Protein AF-A0A4W3HLG3-F1 (afdb_monomer_lite)

Radius of gyration: 72.99 Å; chains: 1; bounding box: 130×42×233 Å

Sequence (218 aa):
IIVLLLLTGVSDSINKYYQNSKASQEKVDGSKSVNDSKSTQETTASLFDKVLLNGSNKINELKKKVDLLDLSLVNNKICGVQSNLPCHKDLCGGALCRDDYGNRRCGGPYCNGALTVSKDAKIKAEETDDQMNNLLKQLQDTINQIDSVRKVTQESKDKATRLSDKITEMKNRLKKDKEQMKTVIQKVKDFLTVLKKWRTKGRRSRKFFQKSKMSTKK

Secondary structure (DSSP, 8-state):
-HHHHHHHHHHHHHHHHHHHHHHHHHHHHTSHHHHHHHHHHHHHHHHHHHHHHHHHHHHHHHHHHHHTS-THHHHHHHHS------TTT-SSEEEEEE-TTS-EEE--TT--SHHHHHHHHHHHHHHHHHHHHHHHHHHHHHHHHHHHHHHHHHHHHHHHHHHHHHHHHHHHHHHHHHHHHHHHHHHHHHHHHHHHHHHHHHHHHHHHHHHHHHHTT-

Structure (mmCIF, N/CA/C/O backbone):
data_AF-A0A4W3HLG3-F1
#
_entry.id   AF-A0A4W3HLG3-F1
#
loop_
_atom_site.group_PDB
_atom_site.id
_atom_site.type_symbol
_atom_site.label_atom_id
_atom_site.label_alt_id
_atom_site.label_comp_id
_atom_site.label_asym_id
_atom_site.label_entity_id
_atom_site.label_seq_id
_atom_site.pdbx_PDB_ins_code
_atom_site.Cartn_x
_atom_site.Cartn_y
_atom_site.Cartn_z
_atom_site.occupancy
_atom_site.B_iso_or_equiv
_atom_site.auth_seq_id
_atom_site.auth_comp_id
_atom_site.auth_asym_id
_atom_site.auth_atom_id
_atom_site.pdbx_PDB_model_num
ATOM 1 N N . ILE A 1 1 ? 51.195 17.604 -120.263 1.00 61.22 1 ILE A N 1
ATOM 2 C CA . ILE A 1 1 ? 52.493 17.618 -119.538 1.00 61.22 1 ILE A CA 1
ATOM 3 C C . ILE A 1 1 ? 52.415 18.513 -118.297 1.00 61.22 1 ILE A C 1
ATOM 5 O O . ILE A 1 1 ? 52.576 17.992 -117.206 1.00 61.22 1 ILE A O 1
ATOM 9 N N . ILE A 1 2 ? 52.053 19.797 -118.424 1.00 63.47 2 ILE A N 1
ATOM 10 C CA . ILE A 1 2 ? 51.960 20.744 -117.288 1.00 63.47 2 ILE A CA 1
ATOM 11 C C . ILE A 1 2 ? 50.985 20.280 -116.180 1.00 63.47 2 ILE A C 1
ATOM 13 O O . ILE A 1 2 ? 51.357 20.264 -115.016 1.00 63.47 2 ILE A O 1
ATOM 17 N N . VAL A 1 3 ? 49.774 19.819 -116.522 1.00 66.44 3 VAL A N 1
ATOM 18 C CA . VAL A 1 3 ? 48.769 19.344 -115.537 1.00 66.44 3 VAL A CA 1
ATOM 19 C C . VAL A 1 3 ? 49.222 18.093 -114.765 1.00 66.44 3 VAL A C 1
ATOM 21 O O . VAL A 1 3 ? 48.973 17.980 -113.571 1.00 66.44 3 VAL A O 1
ATOM 24 N N . LEU A 1 4 ? 49.934 17.174 -115.425 1.00 64.81 4 LEU A N 1
ATOM 25 C CA . LEU A 1 4 ? 50.497 15.972 -114.793 1.00 64.81 4 LEU A CA 1
ATOM 26 C C . LEU A 1 4 ? 51.615 16.329 -113.806 1.00 64.81 4 LEU A C 1
ATOM 28 O O . LEU A 1 4 ? 51.631 15.795 -112.705 1.00 64.81 4 LEU A O 1
ATOM 32 N N . LEU A 1 5 ? 52.482 17.282 -114.169 1.00 67.31 5 LEU A N 1
ATOM 33 C CA . LEU A 1 5 ? 53.530 17.804 -113.285 1.00 67.31 5 LEU A CA 1
ATOM 34 C C . LEU A 1 5 ? 52.954 18.548 -112.063 1.00 67.31 5 LEU A C 1
ATOM 36 O O . LEU A 1 5 ? 53.535 18.499 -110.981 1.00 67.31 5 LEU A O 1
ATOM 40 N N . LEU A 1 6 ? 51.797 19.205 -112.213 1.00 67.94 6 LEU A N 1
ATOM 41 C CA . LEU A 1 6 ? 51.083 19.844 -111.101 1.00 67.94 6 LEU A CA 1
ATOM 42 C C . LEU A 1 6 ? 50.457 18.812 -110.148 1.00 67.94 6 LEU A C 1
ATOM 44 O O . LEU A 1 6 ? 50.556 18.969 -108.935 1.00 67.94 6 LEU A O 1
ATOM 48 N N . LEU A 1 7 ? 49.856 17.738 -110.670 1.00 71.12 7 LEU A N 1
ATOM 49 C CA . LEU A 1 7 ? 49.248 16.680 -109.850 1.00 71.12 7 LEU A CA 1
ATOM 50 C C . LEU A 1 7 ? 50.286 15.869 -109.063 1.00 71.12 7 LEU A C 1
ATOM 52 O O . LEU A 1 7 ? 50.059 15.568 -107.890 1.00 71.12 7 LEU A O 1
ATOM 56 N N . THR A 1 8 ? 51.439 15.561 -109.664 1.00 73.94 8 THR A N 1
ATOM 57 C CA . THR A 1 8 ? 52.546 14.899 -108.954 1.00 73.94 8 THR A CA 1
ATOM 58 C C . THR A 1 8 ? 53.102 15.800 -107.852 1.00 73.94 8 THR A C 1
ATOM 60 O O . THR A 1 8 ? 53.245 15.354 -106.718 1.00 73.94 8 THR A O 1
ATOM 63 N N . GLY A 1 9 ? 53.282 17.099 -108.127 1.00 76.75 9 GLY A N 1
ATOM 64 C CA . GLY A 1 9 ? 53.740 18.068 -107.125 1.00 76.75 9 GLY A CA 1
ATOM 65 C C . GLY A 1 9 ? 52.775 18.253 -105.943 1.00 76.75 9 GLY A C 1
ATOM 66 O O . GLY A 1 9 ? 53.215 18.426 -104.802 1.00 76.75 9 GLY A O 1
ATOM 67 N N . VAL A 1 10 ? 51.461 18.171 -106.181 1.00 78.75 10 VAL A N 1
ATOM 68 C CA . VAL A 1 10 ? 50.436 18.206 -105.123 1.00 78.75 10 VAL A CA 1
ATOM 69 C C . VAL A 1 10 ? 50.459 16.926 -104.281 1.00 78.75 10 VAL A C 1
ATOM 71 O O . VAL A 1 10 ? 50.437 17.015 -103.055 1.00 78.75 10 VAL A O 1
ATOM 74 N N . SER A 1 11 ? 50.558 15.748 -104.904 1.00 82.19 11 SER A N 1
ATOM 75 C CA . SER A 1 11 ? 50.642 14.463 -104.190 1.00 82.19 11 SER A CA 1
ATOM 76 C C . SER A 1 11 ? 51.896 14.366 -103.314 1.00 82.19 11 SER A C 1
ATOM 78 O O . SER A 1 11 ? 51.816 13.964 -102.151 1.00 82.19 11 SER A O 1
ATOM 80 N N . ASP A 1 12 ? 53.042 14.803 -103.837 1.00 85.50 12 ASP A N 1
ATOM 81 C CA . ASP A 1 12 ? 54.304 14.846 -103.093 1.00 85.50 12 ASP A CA 1
ATOM 82 C C . ASP A 1 12 ? 54.216 15.803 -101.898 1.00 85.50 12 ASP A C 1
ATOM 84 O O . ASP A 1 12 ? 54.682 15.492 -100.798 1.00 85.50 12 ASP A O 1
ATOM 88 N N . SER A 1 13 ? 53.548 16.945 -102.083 1.00 85.56 13 SER A N 1
ATOM 89 C CA . SER A 1 13 ? 53.295 17.902 -101.005 1.00 85.56 13 SER A CA 1
ATOM 90 C C . SER A 1 13 ? 52.383 17.315 -99.925 1.00 85.56 13 SER A C 1
ATOM 92 O O . SER A 1 13 ? 52.724 17.387 -98.746 1.00 85.56 13 SER A O 1
ATOM 94 N N . ILE A 1 14 ? 51.264 16.684 -100.298 1.00 85.50 14 ILE A N 1
ATOM 95 C CA . ILE A 1 14 ? 50.326 16.047 -99.354 1.00 85.50 14 ILE A CA 1
ATOM 96 C C . ILE A 1 14 ? 51.031 14.961 -98.540 1.00 85.50 14 ILE A C 1
ATOM 98 O O . ILE A 1 14 ? 50.914 14.940 -97.314 1.00 85.50 14 ILE A O 1
ATOM 102 N N . ASN A 1 15 ? 51.804 14.094 -99.196 1.00 89.06 15 ASN A N 1
ATOM 103 C CA . ASN A 1 15 ? 52.544 13.040 -98.512 1.00 89.06 15 ASN A CA 1
ATOM 104 C C . ASN A 1 15 ? 53.570 13.626 -97.530 1.00 89.06 15 ASN A C 1
ATOM 106 O O . ASN A 1 15 ? 53.664 13.185 -96.386 1.00 89.06 15 ASN A O 1
ATOM 110 N N . LYS A 1 16 ? 54.286 14.682 -97.931 1.00 90.50 16 LYS A N 1
ATOM 111 C CA . LYS A 1 16 ? 55.214 15.399 -97.049 1.00 90.50 16 LYS A CA 1
ATOM 112 C C . LYS A 1 16 ? 54.508 15.989 -95.821 1.00 90.50 16 LYS A C 1
ATOM 114 O O . LYS A 1 16 ? 55.007 15.834 -94.707 1.00 90.50 16 LYS A O 1
ATOM 119 N N . TYR A 1 17 ? 53.347 16.629 -95.989 1.00 88.06 17 TYR A N 1
ATOM 120 C CA . TYR A 1 17 ? 52.557 17.148 -94.864 1.00 88.06 17 TYR A CA 1
ATOM 121 C C . TYR A 1 17 ? 52.029 16.033 -93.954 1.00 88.06 17 TYR A C 1
ATOM 123 O O . TYR A 1 17 ? 52.078 16.182 -92.735 1.00 88.06 17 TYR A O 1
ATOM 131 N N . TYR A 1 18 ? 51.592 14.904 -94.515 1.00 88.38 18 TYR A N 1
ATOM 132 C CA . TYR A 1 18 ? 51.134 13.747 -93.745 1.00 88.38 18 TYR A CA 1
ATOM 133 C C . TYR A 1 18 ? 52.256 13.140 -92.891 1.00 88.38 18 TYR A C 1
ATOM 135 O O . TYR A 1 18 ? 52.071 12.940 -91.691 1.00 88.38 18 TYR A O 1
ATOM 143 N N . GLN A 1 19 ? 53.442 12.917 -93.467 1.00 90.94 19 GLN A N 1
ATOM 144 C CA . GLN A 1 19 ? 54.591 12.400 -92.715 1.00 90.94 19 GLN A CA 1
ATOM 145 C C . GLN A 1 19 ? 55.048 13.378 -91.627 1.00 90.94 19 GLN A C 1
ATOM 147 O O . GLN A 1 19 ? 55.325 12.963 -90.503 1.00 90.94 19 GLN A O 1
ATOM 152 N N . ASN A 1 20 ? 55.047 14.684 -91.917 1.00 90.31 20 ASN A N 1
ATOM 153 C CA . ASN A 1 20 ? 55.337 15.711 -90.915 1.00 90.31 20 ASN A CA 1
ATOM 154 C C . ASN A 1 20 ? 54.297 15.717 -89.785 1.00 90.31 20 ASN A C 1
ATOM 156 O O . ASN A 1 20 ? 54.665 15.839 -88.620 1.00 90.31 20 ASN A O 1
ATOM 160 N N . SER A 1 21 ? 53.012 15.555 -90.111 1.00 87.25 21 SER A N 1
ATOM 161 C CA . SER A 1 21 ? 51.936 15.458 -89.121 1.00 87.25 21 SER A CA 1
ATOM 162 C C . SER A 1 21 ? 52.095 14.219 -88.242 1.00 87.25 21 SER A C 1
ATOM 164 O O . SER A 1 21 ? 51.950 14.315 -87.027 1.00 87.25 21 SER A O 1
ATOM 166 N N . LYS A 1 22 ? 52.433 13.069 -88.835 1.00 90.56 22 LYS A N 1
ATOM 167 C CA . LYS A 1 22 ? 52.656 11.818 -88.105 1.00 90.56 22 LYS A CA 1
ATOM 168 C C . LYS A 1 22 ? 53.870 11.913 -87.177 1.00 90.56 22 LYS A C 1
ATOM 170 O O . LYS A 1 22 ? 53.758 11.587 -86.002 1.00 90.56 22 LYS A O 1
ATOM 175 N N . ALA A 1 23 ? 54.989 12.447 -87.664 1.00 87.75 23 ALA A N 1
ATOM 176 C CA . ALA A 1 23 ? 56.180 12.671 -86.846 1.00 87.75 23 ALA A CA 1
ATOM 177 C C . ALA A 1 23 ? 55.932 13.684 -85.711 1.00 87.75 23 ALA A C 1
ATOM 179 O O . ALA A 1 23 ? 56.490 13.548 -84.622 1.00 87.75 23 ALA A O 1
ATOM 180 N N . SER A 1 24 ? 55.092 14.700 -85.939 1.00 83.75 24 SER A N 1
ATOM 181 C CA . SER A 1 24 ? 54.653 15.622 -84.886 1.00 83.75 24 SER A CA 1
ATOM 182 C C . SER A 1 24 ? 53.744 14.939 -83.860 1.00 83.75 24 SER A C 1
ATOM 184 O O . SER A 1 24 ? 53.914 15.183 -82.670 1.00 83.75 24 SER A O 1
ATOM 186 N N . GLN A 1 25 ? 52.833 14.057 -84.284 1.00 83.75 25 GLN A N 1
ATOM 187 C CA . GLN A 1 25 ? 51.977 13.282 -83.380 1.00 83.75 25 GLN A CA 1
ATOM 188 C C . GLN A 1 25 ? 52.803 12.334 -82.501 1.00 83.75 25 GLN A C 1
ATOM 190 O O . GLN A 1 25 ? 52.657 12.353 -81.286 1.00 83.75 25 GLN A O 1
ATOM 195 N N . GLU A 1 26 ? 53.742 11.584 -83.083 1.00 85.25 26 GLU A N 1
ATOM 196 C CA . GLU A 1 26 ? 54.630 10.678 -82.337 1.00 85.25 26 GLU A CA 1
ATOM 197 C C . GLU A 1 26 ? 55.485 11.432 -81.300 1.00 85.25 26 GLU A C 1
ATOM 199 O O . GLU A 1 26 ? 55.694 10.947 -80.187 1.00 85.25 26 GLU A O 1
ATOM 204 N N . LYS A 1 27 ? 55.928 12.658 -81.619 1.00 84.75 27 LYS A N 1
ATOM 205 C CA . LYS A 1 27 ? 56.626 13.542 -80.667 1.00 84.75 27 LYS A CA 1
ATOM 206 C C . LYS A 1 27 ? 55.728 14.020 -79.526 1.00 84.75 27 LYS A C 1
ATOM 208 O O . LYS A 1 27 ? 56.221 14.188 -78.412 1.00 84.75 27 LYS A O 1
ATOM 213 N N . VAL A 1 28 ? 54.447 14.270 -79.795 1.00 84.25 28 VAL A N 1
ATOM 214 C CA . VAL A 1 28 ? 53.466 14.690 -78.783 1.00 84.25 28 VAL A CA 1
ATOM 215 C C . VAL A 1 28 ? 53.074 13.511 -77.895 1.00 84.25 28 VAL A C 1
ATOM 217 O O . VAL A 1 28 ? 53.101 13.652 -76.675 1.00 84.25 28 VAL A O 1
ATOM 220 N N . ASP A 1 29 ? 52.815 12.339 -78.468 1.00 82.31 29 ASP A N 1
ATOM 221 C CA . ASP A 1 29 ? 52.455 11.124 -77.727 1.00 82.31 29 ASP A CA 1
ATOM 222 C C . ASP A 1 29 ? 53.620 10.623 -76.863 1.00 82.31 29 ASP A C 1
ATOM 224 O O . ASP A 1 29 ? 53.432 10.231 -75.713 1.00 82.31 29 ASP A O 1
ATOM 228 N N . GLY A 1 30 ? 54.849 10.707 -77.382 1.00 79.44 30 GLY A N 1
ATOM 229 C CA . GLY A 1 30 ? 56.073 10.434 -76.628 1.00 79.44 30 GLY A CA 1
ATOM 230 C C . GLY A 1 30 ? 56.489 11.566 -75.684 1.00 79.44 30 GLY A C 1
ATOM 231 O O . GLY A 1 30 ? 57.456 11.411 -74.933 1.00 79.44 30 GLY A O 1
ATOM 232 N N . SER A 1 31 ? 55.795 12.710 -75.705 1.00 86.06 31 SER A N 1
ATOM 233 C CA . SER A 1 31 ? 56.152 13.837 -74.852 1.00 86.06 31 SER A CA 1
ATOM 234 C C . SER A 1 31 ? 55.935 13.488 -73.384 1.00 86.06 31 SER A C 1
ATOM 236 O O . SER A 1 31 ? 54.987 12.800 -72.994 1.00 86.06 31 SER A O 1
ATOM 238 N N . LYS A 1 32 ? 56.812 14.024 -72.536 1.00 86.31 32 LYS A N 1
ATOM 239 C CA . LYS A 1 32 ? 56.709 13.863 -71.088 1.00 86.31 32 LYS A CA 1
ATOM 240 C C . LYS A 1 32 ? 55.337 14.313 -70.564 1.00 86.31 32 LYS A C 1
ATOM 242 O O . LYS A 1 32 ? 54.759 13.625 -69.741 1.00 86.31 32 LYS A O 1
ATOM 247 N N . SER A 1 33 ? 54.775 15.398 -71.104 1.00 83.00 33 SER A N 1
ATOM 248 C CA . SER A 1 33 ? 53.480 15.933 -70.659 1.00 83.00 33 SER A CA 1
ATOM 249 C C . SER A 1 33 ? 52.300 14.989 -70.916 1.00 83.00 33 SER A C 1
ATOM 251 O O . SER A 1 33 ? 51.391 14.932 -70.090 1.00 83.00 33 SER A O 1
ATOM 253 N N . VAL A 1 34 ? 52.275 14.271 -72.046 1.00 87.75 34 VAL A N 1
ATOM 254 C CA . VAL A 1 34 ? 51.195 13.315 -72.355 1.00 87.75 34 VAL A CA 1
ATOM 255 C C . VAL A 1 34 ? 51.327 12.060 -71.492 1.00 87.75 34 VAL A C 1
ATOM 257 O O . VAL A 1 34 ? 50.337 11.595 -70.928 1.00 87.75 34 VAL A O 1
ATOM 260 N N . ASN A 1 35 ? 52.552 11.568 -71.304 1.00 86.94 35 ASN A N 1
ATOM 261 C CA . ASN A 1 35 ? 52.826 10.434 -70.421 1.00 86.94 35 ASN A CA 1
ATOM 262 C C . ASN A 1 35 ? 52.532 10.754 -68.945 1.00 86.94 35 ASN A C 1
ATOM 264 O O . ASN A 1 35 ? 51.894 9.952 -68.262 1.00 86.94 35 ASN A O 1
ATOM 268 N N . ASP A 1 36 ? 52.915 11.943 -68.472 1.00 88.44 36 ASP A N 1
ATOM 269 C CA . ASP A 1 36 ? 52.604 12.435 -67.127 1.00 88.44 36 ASP A CA 1
ATOM 270 C C . ASP A 1 36 ? 51.084 12.568 -66.939 1.00 88.44 36 ASP A C 1
ATOM 272 O O . ASP A 1 36 ? 50.560 12.188 -65.894 1.00 88.44 36 ASP A O 1
ATOM 276 N N . SER A 1 37 ? 50.353 13.039 -67.958 1.00 88.12 37 SER A N 1
ATOM 277 C CA . SER A 1 37 ? 48.885 13.118 -67.937 1.00 88.12 37 SER A CA 1
ATOM 278 C C . SER A 1 37 ? 48.238 11.735 -67.823 1.00 88.12 37 SER A C 1
ATOM 280 O O . SER A 1 37 ? 47.402 11.519 -66.945 1.00 88.12 37 SER A O 1
ATOM 282 N N . LYS A 1 38 ? 48.674 10.765 -68.639 1.00 87.69 38 LYS A N 1
ATOM 283 C CA . LYS A 1 38 ? 48.180 9.380 -68.588 1.00 87.69 38 LYS A CA 1
ATOM 284 C C . LYS A 1 38 ? 48.457 8.729 -67.228 1.00 87.69 38 LYS A C 1
ATOM 286 O O . LYS A 1 38 ? 47.548 8.184 -66.607 1.00 87.69 38 LYS A O 1
ATOM 291 N N . SER A 1 39 ? 49.683 8.869 -66.728 1.00 88.62 39 SER A N 1
ATOM 292 C CA . SER A 1 39 ? 50.087 8.389 -65.400 1.00 88.62 39 SER A CA 1
ATOM 293 C C . SER A 1 39 ? 49.281 9.054 -64.276 1.00 88.62 39 SER A C 1
ATOM 295 O O . SER A 1 39 ? 48.833 8.393 -63.336 1.00 88.62 39 SER A O 1
ATOM 297 N N . THR A 1 40 ? 49.017 10.360 -64.391 1.00 89.94 40 THR A N 1
ATOM 298 C CA . THR A 1 40 ? 48.188 11.105 -63.434 1.00 89.94 40 THR A CA 1
ATOM 299 C C . THR A 1 40 ? 46.747 10.607 -63.451 1.00 89.94 40 THR A C 1
ATOM 301 O O . THR A 1 40 ? 46.162 10.437 -62.383 1.00 89.94 40 THR A O 1
ATOM 304 N N . GLN A 1 41 ? 46.171 10.325 -64.623 1.00 90.44 41 GLN A N 1
ATOM 305 C CA . GLN A 1 41 ? 44.819 9.770 -64.743 1.00 90.44 41 GLN A CA 1
ATOM 306 C C . GLN A 1 41 ? 44.714 8.378 -64.108 1.00 90.44 41 GLN A C 1
ATOM 308 O O . GLN A 1 41 ? 43.811 8.152 -63.304 1.00 90.44 41 GLN A O 1
ATOM 313 N N . GLU A 1 42 ? 45.657 7.477 -64.394 1.00 91.94 42 GLU A N 1
ATOM 314 C CA . GLU A 1 42 ? 45.707 6.131 -63.801 1.00 91.94 42 GLU A CA 1
ATOM 315 C C . GLU A 1 42 ? 45.879 6.193 -62.275 1.00 91.94 42 GLU A C 1
ATOM 317 O O . GLU A 1 42 ? 45.153 5.538 -61.520 1.00 91.94 42 GLU A O 1
ATOM 322 N N . THR A 1 43 ? 46.784 7.055 -61.800 1.00 91.75 43 THR A N 1
ATOM 323 C CA . THR A 1 43 ? 47.004 7.281 -60.366 1.00 91.75 43 THR A CA 1
ATOM 324 C C . THR A 1 43 ? 45.744 7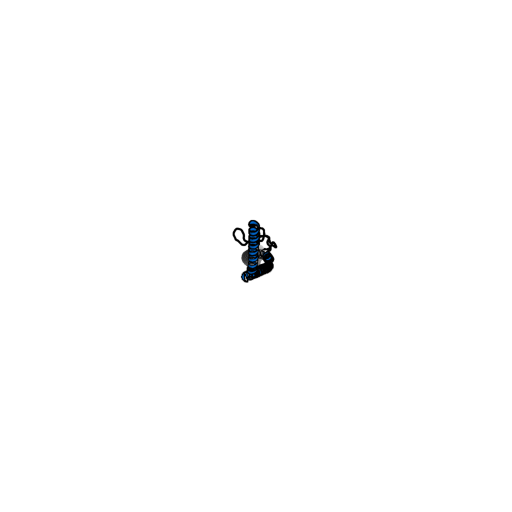.832 -59.703 1.00 91.75 43 THR A C 1
ATOM 326 O O . THR A 1 43 ? 45.328 7.326 -58.661 1.00 91.75 43 THR A O 1
ATOM 329 N N . THR A 1 44 ? 45.095 8.818 -60.324 1.00 90.19 44 THR A N 1
ATOM 330 C CA . THR A 1 44 ? 43.872 9.450 -59.815 1.00 90.19 44 THR A CA 1
ATOM 331 C C . THR A 1 44 ? 42.720 8.451 -59.746 1.00 90.19 44 THR A C 1
ATOM 333 O O . THR A 1 44 ? 42.063 8.371 -58.711 1.00 90.19 44 THR A O 1
ATOM 336 N N . ALA A 1 45 ? 42.521 7.630 -60.781 1.00 92.06 45 ALA A N 1
ATOM 337 C CA . ALA A 1 45 ? 41.523 6.560 -60.777 1.00 92.06 45 ALA A CA 1
ATOM 338 C C . ALA A 1 45 ? 41.774 5.557 -59.637 1.00 92.06 45 ALA A C 1
ATOM 340 O O . ALA A 1 45 ? 40.874 5.281 -58.845 1.00 92.06 45 ALA A O 1
ATOM 341 N N . SER A 1 46 ? 43.022 5.104 -59.465 1.00 90.69 46 SER A N 1
ATOM 342 C CA . SER A 1 46 ? 43.377 4.172 -58.385 1.00 90.69 46 SER A CA 1
ATOM 343 C C . SER A 1 46 ? 43.178 4.764 -56.980 1.00 90.69 46 SER A C 1
ATOM 345 O O . SER A 1 46 ? 42.827 4.049 -56.037 1.00 90.69 46 SER A O 1
ATOM 347 N N . LEU A 1 47 ? 43.397 6.074 -56.819 1.00 92.50 47 LEU A N 1
ATOM 348 C CA . LEU A 1 47 ? 43.145 6.788 -55.568 1.00 92.50 47 LEU A CA 1
ATOM 349 C C . LEU A 1 47 ? 41.645 6.902 -55.298 1.00 92.50 47 LEU A C 1
ATOM 351 O O . LEU A 1 47 ? 41.227 6.661 -54.166 1.00 92.50 47 LEU A O 1
ATOM 355 N N . PHE A 1 48 ? 40.838 7.210 -56.315 1.00 90.31 48 PHE A N 1
ATOM 356 C CA . PHE A 1 48 ? 39.381 7.231 -56.192 1.00 90.31 48 PHE A CA 1
ATOM 357 C C . PHE A 1 48 ? 38.827 5.868 -55.779 1.00 90.31 48 PHE A C 1
ATOM 359 O O . PHE A 1 48 ? 38.060 5.805 -54.817 1.00 90.31 48 PHE A O 1
ATOM 366 N N . ASP A 1 49 ? 39.278 4.783 -56.408 1.00 90.69 49 ASP A N 1
ATOM 367 C CA . ASP A 1 49 ? 38.865 3.426 -56.041 1.00 90.69 49 ASP A CA 1
ATOM 368 C C . ASP A 1 49 ? 39.229 3.102 -54.589 1.00 90.69 49 ASP A C 1
ATOM 370 O O . ASP A 1 49 ? 38.399 2.612 -53.821 1.00 90.69 49 ASP A O 1
ATOM 374 N N . LYS A 1 50 ? 40.449 3.449 -54.158 1.00 92.31 50 LYS A N 1
ATOM 375 C CA . LYS A 1 50 ? 40.875 3.275 -52.760 1.00 92.31 50 LYS A CA 1
ATOM 376 C C . LYS A 1 50 ? 40.018 4.082 -51.787 1.00 92.31 50 LYS A C 1
ATOM 378 O O . LYS A 1 50 ? 39.666 3.567 -50.726 1.00 92.31 50 LYS A O 1
ATOM 383 N N . VAL A 1 51 ? 39.683 5.330 -52.117 1.00 91.88 51 VAL A N 1
ATOM 384 C CA . VAL A 1 51 ? 38.841 6.192 -51.273 1.00 91.88 51 VAL A CA 1
ATOM 385 C C . VAL A 1 51 ? 37.419 5.639 -51.181 1.00 91.88 51 VAL A C 1
ATOM 387 O O . VAL A 1 51 ? 36.884 5.545 -50.075 1.00 91.88 51 VAL A O 1
ATOM 390 N N . LEU A 1 52 ? 36.833 5.211 -52.301 1.00 90.69 52 LEU A N 1
ATOM 391 C CA . LEU A 1 52 ? 35.497 4.613 -52.354 1.00 90.69 52 LEU A CA 1
ATOM 392 C C . LEU A 1 52 ? 35.427 3.308 -51.555 1.00 90.69 52 LEU A C 1
ATOM 394 O O . LEU A 1 52 ? 34.532 3.140 -50.724 1.00 90.69 52 LEU A O 1
ATOM 398 N N . LEU A 1 53 ? 36.398 2.410 -51.741 1.00 91.06 53 LEU A N 1
ATOM 399 C CA . LEU A 1 53 ? 36.477 1.148 -51.003 1.00 91.06 53 LEU A CA 1
ATOM 400 C C . LEU A 1 53 ? 36.678 1.378 -49.502 1.00 91.06 53 LEU A C 1
ATOM 402 O O . LEU A 1 53 ? 35.986 0.769 -48.689 1.00 91.06 53 LEU A O 1
ATOM 406 N N . ASN A 1 54 ? 37.580 2.283 -49.113 1.00 91.25 54 ASN A N 1
ATOM 407 C CA . ASN A 1 54 ? 37.805 2.611 -47.705 1.00 91.25 54 ASN A CA 1
ATOM 408 C C . ASN A 1 54 ? 36.560 3.250 -47.066 1.00 91.25 54 ASN A C 1
ATOM 410 O O . ASN A 1 54 ? 36.195 2.910 -45.941 1.00 91.25 54 ASN A O 1
ATOM 414 N N . GLY A 1 55 ? 35.872 4.134 -47.795 1.00 90.06 55 GLY A N 1
ATOM 415 C CA . GLY A 1 55 ? 34.599 4.715 -47.372 1.00 90.06 55 GLY A CA 1
ATOM 416 C C . GLY A 1 55 ? 33.523 3.650 -47.154 1.00 90.06 55 GLY A C 1
ATOM 417 O O . GLY A 1 55 ? 32.921 3.598 -46.083 1.00 90.06 55 GLY A O 1
ATOM 418 N N . SER A 1 56 ? 33.338 2.751 -48.123 1.00 90.44 56 SER A N 1
ATOM 419 C CA . SER A 1 56 ? 32.388 1.633 -48.037 1.00 90.44 56 SER A CA 1
ATOM 420 C C . SER A 1 56 ? 32.695 0.699 -46.863 1.00 90.44 56 SER A C 1
ATOM 422 O O . SER A 1 56 ? 31.806 0.360 -46.079 1.00 90.44 56 SER A O 1
ATOM 424 N N . ASN A 1 57 ? 33.969 0.348 -46.669 1.00 91.75 57 ASN A N 1
ATOM 425 C CA . ASN A 1 57 ? 34.402 -0.503 -45.563 1.00 91.75 57 ASN A CA 1
ATOM 426 C C . ASN A 1 57 ? 34.115 0.139 -44.202 1.00 91.75 57 ASN A C 1
ATOM 428 O O . ASN A 1 57 ? 33.563 -0.526 -43.326 1.00 91.75 57 ASN A O 1
ATOM 432 N N . LYS A 1 58 ? 34.410 1.436 -44.038 1.00 93.31 58 LYS A N 1
ATOM 433 C CA . LYS A 1 58 ? 34.091 2.180 -42.810 1.00 93.31 58 LYS A CA 1
ATOM 434 C C . LYS A 1 58 ? 32.588 2.251 -42.552 1.00 93.31 58 LYS A C 1
ATOM 436 O O . LYS A 1 58 ? 32.164 2.050 -41.418 1.00 93.31 58 LYS A O 1
ATOM 441 N N . ILE A 1 59 ? 31.777 2.496 -43.582 1.00 92.69 59 ILE A N 1
ATOM 442 C CA . ILE A 1 59 ? 30.311 2.512 -43.461 1.00 92.69 59 ILE A CA 1
ATOM 443 C C . ILE A 1 59 ? 29.792 1.137 -43.034 1.00 92.69 59 ILE A C 1
ATOM 445 O O . ILE A 1 59 ? 28.977 1.052 -42.119 1.00 92.69 59 ILE A O 1
ATOM 449 N N . ASN A 1 60 ? 30.289 0.057 -43.637 1.00 91.06 60 ASN A N 1
ATOM 450 C CA . ASN A 1 60 ? 29.910 -1.303 -43.255 1.00 91.06 60 ASN A CA 1
ATOM 451 C C . ASN A 1 60 ? 30.356 -1.659 -41.833 1.00 91.06 60 ASN A C 1
ATOM 453 O O . ASN A 1 60 ? 29.626 -2.343 -41.117 1.00 91.06 60 ASN A O 1
ATOM 457 N N . GLU A 1 61 ? 31.530 -1.199 -41.401 1.00 90.44 61 GLU A N 1
ATOM 458 C CA . GLU A 1 61 ? 31.993 -1.377 -40.026 1.00 90.44 61 GLU A CA 1
ATOM 459 C C . GLU A 1 61 ? 31.100 -0.622 -39.031 1.00 90.44 61 GLU A C 1
ATOM 461 O O . GLU A 1 61 ? 30.687 -1.196 -38.021 1.00 90.44 61 GLU A O 1
ATOM 466 N N . LEU A 1 62 ? 30.739 0.631 -39.334 1.00 88.56 62 LEU A N 1
ATOM 467 C CA . LEU A 1 62 ? 29.782 1.395 -38.532 1.00 88.56 62 LEU A CA 1
ATOM 468 C C . LEU A 1 62 ? 28.417 0.709 -38.492 1.00 88.56 62 LEU A C 1
ATOM 470 O O . LEU A 1 62 ? 27.845 0.580 -37.415 1.00 88.56 62 LEU A O 1
ATOM 474 N N . LYS A 1 63 ? 27.917 0.230 -39.634 1.00 85.31 63 LYS A N 1
ATOM 475 C CA . LYS A 1 63 ? 26.644 -0.488 -39.713 1.00 85.31 63 LYS A CA 1
ATOM 476 C C . LYS A 1 63 ? 26.650 -1.718 -38.808 1.00 85.31 63 LYS A C 1
ATOM 478 O O . LYS A 1 63 ? 25.758 -1.854 -37.986 1.00 85.31 63 LYS A O 1
ATOM 483 N N . LYS A 1 64 ? 27.705 -2.541 -38.859 1.00 83.19 64 LYS A N 1
ATOM 484 C CA . LYS A 1 64 ? 27.862 -3.696 -37.957 1.00 83.19 64 LYS A CA 1
ATOM 485 C C . LYS A 1 64 ? 27.889 -3.283 -36.483 1.00 83.19 64 LYS A C 1
ATOM 487 O O . LYS A 1 64 ? 27.276 -3.948 -35.659 1.00 83.19 64 LYS A O 1
ATOM 492 N N . LYS A 1 65 ? 28.582 -2.191 -36.141 1.00 82.50 65 LYS A N 1
ATOM 493 C CA . LYS A 1 65 ? 28.607 -1.653 -34.768 1.00 82.50 65 LYS A CA 1
ATOM 494 C C . LYS A 1 65 ? 27.229 -1.162 -34.309 1.00 82.50 65 LYS A C 1
ATOM 496 O O . LYS A 1 65 ? 26.896 -1.351 -33.147 1.00 82.50 65 LYS A O 1
ATOM 501 N N . VAL A 1 66 ? 26.436 -0.565 -35.199 1.00 79.31 66 VAL A N 1
ATOM 502 C CA . VAL A 1 66 ? 25.061 -0.118 -34.919 1.00 79.31 66 VAL A CA 1
ATOM 503 C C . VAL A 1 66 ? 24.098 -1.300 -34.809 1.00 79.31 66 VAL A C 1
ATOM 505 O O . VAL A 1 66 ? 23.297 -1.326 -33.884 1.00 79.31 66 VAL A O 1
ATOM 508 N N . ASP A 1 67 ? 24.217 -2.303 -35.677 1.00 69.31 67 ASP A N 1
ATOM 509 C CA . ASP A 1 67 ? 23.396 -3.520 -35.625 1.00 69.31 67 ASP A CA 1
ATOM 510 C C . ASP A 1 67 ? 23.648 -4.317 -34.327 1.00 69.31 67 ASP A C 1
ATOM 512 O O . ASP A 1 67 ? 22.734 -4.932 -33.785 1.00 69.31 67 ASP A O 1
ATOM 516 N N . LEU A 1 68 ? 24.872 -4.270 -33.781 1.00 66.69 68 LEU A N 1
ATOM 517 C CA . LEU A 1 68 ? 25.205 -4.836 -32.464 1.00 66.69 68 LEU A CA 1
ATOM 518 C C . LEU A 1 68 ? 24.578 -4.062 -31.291 1.00 66.69 68 LEU A C 1
ATOM 520 O O . LEU A 1 68 ? 24.412 -4.625 -30.210 1.00 66.69 68 LEU A O 1
ATOM 524 N N . LEU A 1 69 ? 24.224 -2.788 -31.483 1.00 69.81 69 LEU A N 1
ATOM 525 C CA . LEU A 1 69 ? 23.517 -1.954 -30.506 1.00 69.81 69 LEU A CA 1
ATOM 526 C C . LEU A 1 69 ? 22.001 -2.153 -30.620 1.00 69.81 69 LEU A C 1
ATOM 528 O O . LEU A 1 69 ? 21.245 -1.183 -30.584 1.00 69.81 69 LEU A O 1
ATOM 532 N N . ASP A 1 70 ? 21.544 -3.396 -30.769 1.00 70.56 70 ASP A N 1
ATOM 533 C CA . ASP A 1 70 ? 20.120 -3.696 -30.854 1.00 70.56 70 ASP A CA 1
ATOM 534 C C . ASP A 1 70 ? 19.406 -3.323 -29.542 1.00 70.56 70 ASP A C 1
ATOM 536 O O . ASP A 1 70 ? 19.391 -4.054 -28.546 1.00 70.56 70 ASP A O 1
ATOM 540 N N . LEU A 1 71 ? 18.811 -2.129 -29.543 1.00 74.88 71 LEU A N 1
ATOM 541 C CA . LEU A 1 71 ? 18.057 -1.579 -28.425 1.00 74.88 71 LEU A CA 1
ATOM 542 C C . LEU A 1 71 ? 16.677 -2.227 -28.283 1.00 74.88 71 LEU A C 1
ATOM 544 O O . LEU A 1 71 ? 16.004 -1.947 -27.290 1.00 74.88 71 LEU A O 1
ATOM 548 N N . SER A 1 72 ? 16.248 -3.092 -29.211 1.00 76.62 72 SER A N 1
ATOM 549 C CA . SER A 1 72 ? 14.932 -3.741 -29.164 1.00 76.62 72 SER A CA 1
ATOM 550 C C . SER A 1 72 ? 14.752 -4.564 -27.886 1.00 76.62 72 SER A C 1
ATOM 552 O O . SER A 1 72 ? 13.716 -4.475 -27.224 1.00 76.62 72 SER A O 1
ATOM 554 N N . LEU A 1 73 ? 15.796 -5.286 -27.461 1.00 81.25 73 LEU A N 1
ATOM 555 C CA . LEU A 1 73 ? 15.769 -6.101 -26.248 1.00 81.25 73 LEU A CA 1
ATOM 556 C C . LEU A 1 73 ? 15.592 -5.240 -24.994 1.00 81.25 73 LEU A C 1
ATOM 558 O O . LEU A 1 73 ? 14.789 -5.561 -24.114 1.00 81.25 73 LEU A O 1
ATOM 562 N N . VAL A 1 74 ? 16.346 -4.144 -24.904 1.00 83.75 74 VAL A N 1
ATOM 563 C CA . VAL A 1 74 ? 16.270 -3.209 -23.775 1.00 83.75 74 VAL A CA 1
ATOM 564 C C . VAL A 1 74 ? 14.921 -2.491 -23.783 1.00 83.75 74 VAL A C 1
ATOM 566 O O . VAL A 1 74 ? 14.280 -2.378 -22.739 1.00 83.75 74 VAL A O 1
ATOM 569 N N . ASN A 1 75 ? 14.446 -2.083 -24.961 1.00 84.31 75 ASN A N 1
ATOM 570 C CA . ASN A 1 75 ? 13.140 -1.466 -25.144 1.00 84.31 75 ASN A CA 1
ATOM 571 C C . ASN A 1 75 ? 12.010 -2.385 -24.679 1.00 84.31 75 ASN A C 1
ATOM 573 O O . ASN A 1 75 ? 11.142 -1.958 -23.926 1.00 84.31 75 ASN A O 1
ATOM 577 N N . ASN A 1 76 ? 12.060 -3.662 -25.052 1.00 85.19 76 ASN A N 1
ATOM 578 C CA . ASN A 1 76 ? 11.084 -4.651 -24.621 1.00 85.19 76 ASN A CA 1
ATOM 579 C C . ASN A 1 76 ? 11.103 -4.832 -23.096 1.00 85.19 76 ASN A C 1
ATOM 581 O O . ASN A 1 76 ? 10.055 -4.804 -22.458 1.00 85.19 76 ASN A O 1
ATOM 585 N N . LYS A 1 77 ? 12.287 -4.935 -22.480 1.00 89.12 77 LYS A N 1
ATOM 586 C CA . LYS A 1 77 ? 12.387 -5.048 -21.016 1.00 89.12 77 LYS A CA 1
ATOM 587 C C . LYS A 1 77 ? 11.822 -3.829 -20.284 1.00 89.12 77 LYS A C 1
ATOM 589 O O . LYS A 1 77 ? 11.265 -3.986 -19.202 1.00 89.12 77 LYS A O 1
ATOM 594 N N . ILE A 1 78 ? 11.968 -2.626 -20.838 1.00 90.81 78 ILE A N 1
ATOM 595 C CA . ILE A 1 78 ? 11.554 -1.381 -20.173 1.00 90.81 78 ILE A CA 1
ATOM 596 C C . ILE A 1 78 ? 10.098 -1.019 -20.488 1.00 90.81 78 ILE A C 1
ATOM 598 O O . ILE A 1 78 ? 9.335 -0.734 -19.565 1.00 90.81 78 ILE A O 1
ATOM 602 N N . CYS A 1 79 ? 9.712 -1.036 -21.763 1.00 90.75 79 CYS A N 1
ATOM 603 C CA . CYS A 1 79 ? 8.406 -0.594 -22.248 1.00 90.75 79 CYS A CA 1
ATOM 604 C C . CYS A 1 79 ? 7.407 -1.746 -22.412 1.00 90.75 79 CYS A C 1
ATOM 606 O O . CYS A 1 79 ? 6.221 -1.507 -22.237 1.00 90.75 79 CYS A O 1
ATOM 608 N N . GLY A 1 80 ? 7.848 -2.988 -22.648 1.00 87.94 80 GLY A N 1
ATOM 609 C CA . GLY A 1 80 ? 6.993 -4.176 -22.509 1.00 87.94 80 GLY A CA 1
ATOM 610 C C . GLY A 1 80 ? 6.482 -4.840 -23.786 1.00 87.94 80 GLY A C 1
ATOM 611 O O . GLY A 1 80 ? 5.528 -5.609 -23.680 1.00 87.94 80 GLY A O 1
ATOM 612 N N . VAL A 1 81 ? 7.063 -4.578 -24.966 1.00 77.50 81 VAL A N 1
ATOM 613 C CA . VAL A 1 81 ? 6.707 -5.311 -26.196 1.00 77.50 81 VAL A CA 1
ATOM 614 C C . VAL A 1 81 ? 7.925 -5.632 -27.078 1.00 77.50 81 VAL A C 1
ATOM 616 O O . VAL A 1 81 ? 8.852 -4.833 -27.189 1.00 77.50 81 VAL A O 1
ATOM 619 N N . GLN A 1 82 ? 7.919 -6.808 -27.723 1.00 65.62 82 GLN A N 1
ATOM 620 C CA . GLN A 1 82 ? 8.975 -7.312 -28.631 1.00 65.62 82 GLN A CA 1
ATOM 621 C C . GLN A 1 82 ? 8.901 -6.741 -30.058 1.00 65.62 82 GLN A C 1
ATOM 623 O O . GLN A 1 82 ? 9.445 -7.313 -31.001 1.00 65.62 82 GLN A O 1
ATOM 628 N N . SER A 1 83 ? 8.156 -5.664 -30.264 1.00 62.50 83 SER A N 1
ATOM 629 C CA . SER A 1 83 ? 7.850 -5.198 -31.607 1.00 62.50 83 SER A CA 1
ATOM 630 C C . SER A 1 83 ? 8.901 -4.187 -32.076 1.00 62.50 83 SER A C 1
ATOM 632 O O . SER A 1 83 ? 9.183 -3.203 -31.400 1.00 62.50 83 SER A O 1
ATOM 634 N N . ASN A 1 84 ? 9.453 -4.411 -33.270 1.00 69.00 84 ASN A N 1
ATOM 635 C CA . ASN A 1 84 ? 10.207 -3.406 -34.027 1.00 69.00 84 ASN A CA 1
ATOM 636 C C . ASN A 1 84 ? 9.254 -2.507 -34.841 1.00 69.00 84 ASN A C 1
ATOM 638 O O . ASN A 1 84 ? 9.570 -2.100 -35.961 1.00 69.00 84 ASN A O 1
ATOM 642 N N . LEU A 1 85 ? 8.040 -2.257 -34.338 1.00 75.75 85 LEU A N 1
ATOM 643 C CA . LEU A 1 85 ? 7.084 -1.388 -35.010 1.00 75.75 85 LEU A CA 1
ATOM 644 C C . LEU A 1 85 ? 7.484 0.081 -34.822 1.00 75.75 85 LEU A C 1
ATOM 646 O O . LEU A 1 85 ? 8.050 0.468 -33.799 1.00 75.75 85 LEU A O 1
ATOM 650 N N . PRO A 1 86 ? 7.166 0.944 -35.799 1.00 79.00 86 PRO A N 1
ATOM 651 C CA . PRO A 1 86 ? 7.334 2.377 -35.624 1.00 79.00 86 PRO A CA 1
ATOM 652 C C . PRO A 1 86 ? 6.429 2.892 -34.494 1.00 79.00 86 PRO A C 1
ATOM 654 O O . PRO A 1 86 ? 5.334 2.372 -34.278 1.00 79.00 86 PRO A O 1
ATOM 657 N N . CYS A 1 87 ? 6.845 3.973 -33.826 1.00 81.69 87 CYS A N 1
ATOM 658 C CA . CYS A 1 87 ? 6.204 4.507 -32.613 1.00 81.69 87 CYS A CA 1
ATOM 659 C C . CYS A 1 87 ? 4.685 4.742 -32.697 1.00 81.69 87 CYS A C 1
ATOM 661 O O . CYS A 1 87 ? 4.004 4.712 -31.678 1.00 81.69 87 CYS A O 1
ATOM 663 N N . HIS A 1 88 ? 4.143 4.995 -33.890 1.00 79.25 88 HIS A N 1
ATOM 664 C CA . HIS A 1 88 ? 2.708 5.210 -34.094 1.00 79.25 88 HIS A CA 1
ATOM 665 C C . HIS A 1 88 ? 1.892 3.904 -34.134 1.00 79.25 88 HIS A C 1
ATOM 667 O O . HIS A 1 88 ? 0.682 3.949 -33.934 1.00 79.25 88 HIS A O 1
ATOM 673 N N . LYS A 1 89 ? 2.531 2.753 -34.389 1.00 81.50 89 LYS A N 1
ATOM 674 C CA . LYS A 1 89 ? 1.900 1.418 -34.424 1.00 81.50 89 LYS A CA 1
ATOM 675 C C . LYS A 1 89 ? 2.204 0.578 -33.189 1.00 81.50 89 LYS A C 1
ATOM 677 O O . LYS A 1 89 ? 1.512 -0.408 -32.958 1.00 81.50 89 LYS A O 1
ATOM 682 N N . ASP A 1 90 ? 3.239 0.932 -32.434 1.00 83.94 90 ASP A N 1
ATOM 683 C CA . ASP A 1 90 ? 3.606 0.199 -31.230 1.00 83.94 90 ASP A CA 1
ATOM 684 C C . ASP A 1 90 ? 2.677 0.569 -30.058 1.00 83.94 90 ASP A C 1
ATOM 686 O O . ASP A 1 90 ? 2.544 1.741 -29.696 1.00 83.94 90 ASP A O 1
ATOM 690 N N . LEU A 1 91 ? 2.032 -0.443 -29.469 1.00 86.56 91 LEU A N 1
ATOM 691 C CA . LEU A 1 91 ? 1.136 -0.294 -28.320 1.00 86.56 91 LEU A CA 1
ATOM 692 C C . LEU A 1 91 ? 1.872 0.249 -27.089 1.00 86.56 91 LEU A C 1
ATOM 694 O O . LEU A 1 91 ? 1.366 1.139 -26.407 1.00 86.56 91 LEU A O 1
ATOM 698 N N . CYS A 1 92 ? 3.062 -0.289 -26.826 1.00 89.44 92 CYS A N 1
ATOM 699 C CA . CYS A 1 92 ? 3.877 0.031 -25.660 1.00 89.44 92 CYS A CA 1
ATOM 700 C C . CYS A 1 92 ? 4.941 1.088 -25.965 1.00 89.44 92 CYS A C 1
ATOM 702 O O . CYS A 1 92 ? 5.603 1.577 -25.048 1.00 89.44 92 CYS A O 1
ATOM 704 N N . GLY A 1 93 ? 5.104 1.458 -27.236 1.00 89.00 93 GLY A N 1
ATOM 705 C CA . GLY A 1 93 ? 6.031 2.481 -27.689 1.00 89.00 93 GLY A CA 1
ATOM 706 C C . GLY A 1 93 ? 7.492 2.081 -27.493 1.00 89.00 93 GLY A C 1
ATOM 707 O O . GLY A 1 93 ? 7.893 0.930 -27.669 1.00 89.00 93 GLY A O 1
ATOM 708 N N . GLY A 1 94 ? 8.321 3.053 -27.122 1.00 86.56 94 GLY A N 1
ATOM 709 C CA . GLY A 1 94 ? 9.732 2.800 -26.907 1.00 86.56 94 GLY A CA 1
ATOM 710 C C . GLY A 1 94 ? 10.526 3.957 -26.318 1.00 86.56 94 GLY A C 1
ATOM 711 O O . GLY A 1 94 ? 10.026 5.069 -26.161 1.00 86.56 94 GLY A O 1
ATOM 712 N N . ALA A 1 95 ? 11.798 3.703 -26.011 1.00 79.56 95 ALA A N 1
ATOM 713 C CA . ALA A 1 95 ? 12.687 4.637 -25.317 1.00 79.56 95 ALA A CA 1
ATOM 714 C C . ALA A 1 95 ? 12.798 6.014 -26.001 1.00 79.56 95 ALA A C 1
ATOM 716 O O . ALA A 1 95 ? 12.950 7.032 -25.321 1.00 79.56 95 ALA A O 1
ATOM 717 N N . LEU A 1 96 ? 12.699 6.043 -27.335 1.00 79.81 96 LEU A N 1
ATOM 718 C CA . LEU A 1 96 ? 12.746 7.259 -28.155 1.00 79.81 96 LEU A CA 1
ATOM 719 C C . LEU A 1 96 ? 11.375 7.685 -28.696 1.00 79.81 96 LEU A C 1
ATOM 721 O O . LEU A 1 96 ? 11.278 8.711 -29.368 1.00 79.81 96 LEU A O 1
ATOM 725 N N . CYS A 1 97 ? 10.317 6.929 -28.412 1.00 87.25 97 CYS A N 1
ATOM 726 C CA . CYS A 1 97 ? 8.992 7.246 -28.913 1.00 87.25 97 CYS A CA 1
ATOM 727 C C . CYS A 1 97 ? 8.379 8.409 -28.145 1.00 87.25 97 CYS A C 1
ATOM 729 O O . CYS A 1 97 ? 8.450 8.488 -26.913 1.00 87.25 97 CYS A O 1
ATOM 731 N N . ARG A 1 98 ? 7.740 9.305 -28.895 1.00 89.31 98 ARG A N 1
ATOM 732 C CA . ARG A 1 98 ? 6.955 10.411 -28.360 1.00 89.31 98 ARG A CA 1
ATOM 733 C C . ARG A 1 98 ? 5.562 10.421 -28.974 1.00 89.31 98 ARG A C 1
ATOM 735 O O . ARG A 1 98 ? 5.366 9.857 -30.048 1.00 89.31 98 ARG A O 1
ATOM 742 N N . ASP A 1 99 ? 4.602 10.976 -28.247 1.00 85.00 99 ASP A N 1
ATOM 743 C CA . ASP A 1 99 ? 3.263 11.254 -28.763 1.00 85.00 99 ASP A CA 1
ATOM 744 C C . ASP A 1 99 ? 3.259 12.567 -29.556 1.00 85.00 99 ASP A C 1
ATOM 746 O O . ASP A 1 99 ? 4.269 13.275 -29.620 1.00 85.00 99 ASP A O 1
ATOM 750 N N . ASP A 1 100 ? 2.113 12.894 -30.150 1.00 87.31 100 ASP A N 1
ATOM 751 C CA . ASP A 1 100 ? 1.925 14.121 -30.932 1.00 87.31 100 ASP A CA 1
ATOM 752 C C . ASP A 1 100 ? 2.084 15.397 -30.081 1.00 87.31 100 ASP A C 1
ATOM 754 O O . ASP A 1 100 ? 2.305 16.482 -30.614 1.00 87.31 100 ASP A O 1
ATOM 758 N N . TYR A 1 101 ? 2.031 15.267 -28.751 1.00 88.56 101 TYR A N 1
ATOM 759 C CA . TYR A 1 101 ? 2.264 16.336 -27.779 1.00 88.56 101 TYR A CA 1
ATOM 760 C C . TYR A 1 101 ? 3.724 16.396 -27.297 1.00 88.56 101 TYR A C 1
ATOM 762 O O . TYR A 1 101 ? 4.078 17.235 -26.468 1.00 88.56 101 TYR A O 1
ATOM 770 N N . GLY A 1 102 ? 4.590 15.514 -27.798 1.00 87.75 102 GLY A N 1
ATOM 771 C CA . GLY A 1 102 ? 5.996 15.432 -27.427 1.00 87.75 102 GLY A CA 1
ATOM 772 C C . GLY A 1 102 ? 6.279 14.697 -26.112 1.00 87.75 102 GLY A C 1
ATOM 773 O O . GLY A 1 102 ? 7.443 14.642 -25.708 1.00 87.75 102 GLY A O 1
ATOM 774 N N . ASN A 1 103 ? 5.298 14.094 -25.440 1.00 88.88 103 ASN A N 1
ATOM 775 C CA . ASN A 1 103 ? 5.532 13.283 -24.241 1.00 88.88 103 ASN A CA 1
ATOM 776 C C . ASN A 1 103 ? 6.113 11.921 -24.607 1.00 88.88 103 ASN A C 1
ATOM 778 O O . ASN A 1 103 ? 5.827 11.374 -25.667 1.00 88.88 103 ASN A O 1
ATOM 782 N N . ARG A 1 104 ? 6.917 11.334 -23.713 1.00 88.62 104 ARG A N 1
ATOM 783 C CA . ARG A 1 104 ? 7.494 10.000 -23.940 1.00 88.62 104 ARG A CA 1
ATOM 784 C C . ARG A 1 104 ? 6.398 8.930 -23.951 1.00 88.62 104 ARG A C 1
ATOM 786 O O . ARG A 1 104 ? 5.648 8.812 -22.986 1.00 88.62 104 ARG A O 1
ATOM 793 N N . ARG A 1 105 ? 6.377 8.098 -24.993 1.00 89.19 105 ARG A N 1
ATOM 794 C CA . ARG A 1 105 ? 5.500 6.924 -25.111 1.00 89.19 105 ARG A CA 1
ATOM 795 C C . ARG A 1 105 ? 6.289 5.653 -24.834 1.00 89.19 105 ARG A C 1
ATOM 797 O O . ARG A 1 105 ? 6.952 5.135 -25.724 1.00 89.19 105 ARG A O 1
ATOM 804 N N . CYS A 1 106 ? 6.225 5.175 -23.598 1.00 90.94 106 CYS A N 1
ATOM 805 C CA . CYS A 1 106 ? 6.826 3.914 -23.173 1.00 90.94 106 CYS A CA 1
ATOM 806 C C . CYS A 1 106 ? 5.961 3.286 -22.074 1.00 90.94 106 CYS A C 1
ATOM 808 O O . CYS A 1 106 ? 5.659 3.946 -21.074 1.00 90.94 106 CYS A O 1
ATOM 810 N N . GLY A 1 107 ? 5.584 2.022 -22.255 1.00 89.94 107 GLY A N 1
ATOM 811 C CA . GLY A 1 107 ? 4.663 1.317 -21.371 1.00 89.94 107 GLY A CA 1
ATOM 812 C C . GLY A 1 107 ? 3.210 1.740 -21.572 1.00 89.94 107 GLY A C 1
ATOM 813 O O . GLY A 1 107 ? 2.835 2.270 -22.616 1.00 89.94 107 GLY A O 1
ATOM 814 N N . GLY A 1 108 ? 2.400 1.509 -20.543 1.00 87.81 108 GLY A N 1
ATOM 815 C CA . GLY A 1 108 ? 0.960 1.747 -20.563 1.00 87.81 108 GLY A CA 1
ATOM 816 C C . GLY A 1 108 ? 0.161 0.496 -20.199 1.00 87.81 108 GLY A C 1
ATOM 817 O O . GLY A 1 108 ? 0.751 -0.529 -19.841 1.00 87.81 108 GLY A O 1
ATOM 818 N N . PRO A 1 109 ? -1.178 0.573 -20.277 1.00 85.94 109 PRO A N 1
ATOM 819 C CA . PRO A 1 109 ? -2.043 -0.579 -20.059 1.00 85.94 109 PRO A CA 1
ATOM 820 C C . PRO A 1 109 ? -1.651 -1.734 -20.987 1.00 85.94 109 PRO A C 1
ATOM 822 O O . PRO A 1 109 ? -1.343 -1.507 -22.155 1.00 85.94 109 PRO A O 1
ATOM 825 N N . TYR A 1 110 ? -1.683 -2.965 -20.470 1.00 87.00 110 TYR A N 1
ATOM 826 C CA . TYR A 1 110 ? -1.320 -4.201 -21.189 1.00 87.00 110 TYR A CA 1
ATOM 827 C C . TYR A 1 110 ? 0.169 -4.373 -21.530 1.00 87.00 110 TYR A C 1
ATOM 829 O O . TYR A 1 110 ? 0.541 -5.361 -22.163 1.00 87.00 110 TYR A O 1
ATOM 837 N N . CYS A 1 111 ? 1.034 -3.461 -21.087 1.00 91.19 111 CYS A N 1
ATOM 838 C CA . CYS A 1 111 ? 2.475 -3.567 -21.274 1.00 91.19 111 CYS A CA 1
ATOM 839 C C . CYS A 1 111 ? 3.150 -4.132 -20.024 1.00 91.19 111 CYS A C 1
ATOM 841 O O . CYS A 1 111 ? 3.040 -3.556 -18.947 1.00 91.19 111 CYS A O 1
ATOM 843 N N . ASN A 1 112 ? 3.939 -5.197 -20.173 1.00 90.88 112 ASN A N 1
ATOM 844 C CA . ASN A 1 112 ? 4.613 -5.866 -19.049 1.00 90.88 112 ASN A CA 1
ATOM 845 C C . ASN A 1 112 ? 6.070 -5.404 -18.856 1.00 90.88 112 ASN A C 1
ATOM 847 O O . ASN A 1 112 ? 6.914 -6.148 -18.359 1.00 90.88 112 ASN A O 1
ATOM 851 N N . GLY A 1 113 ? 6.386 -4.187 -19.303 1.00 92.19 113 GLY A N 1
ATOM 852 C CA . GLY A 1 113 ? 7.718 -3.605 -19.175 1.00 92.19 113 GLY A CA 1
ATOM 853 C C . GLY A 1 113 ? 8.003 -3.129 -17.753 1.00 92.19 113 GLY A C 1
ATOM 854 O O . GLY A 1 113 ? 7.088 -2.787 -17.002 1.00 92.19 113 GLY A O 1
ATOM 855 N N . ALA A 1 114 ? 9.285 -3.042 -17.397 1.00 94.12 114 ALA A N 1
ATOM 856 C CA . ALA A 1 114 ? 9.737 -2.592 -16.082 1.00 94.12 114 ALA A CA 1
ATOM 857 C C . ALA A 1 114 ? 9.152 -1.229 -15.674 1.00 94.12 114 ALA A C 1
ATOM 859 O O . ALA A 1 114 ? 8.884 -1.009 -14.493 1.00 94.12 114 ALA A O 1
ATOM 860 N N . LEU A 1 115 ? 8.922 -0.322 -16.633 1.00 92.75 115 LEU A N 1
ATOM 861 C CA . LEU A 1 115 ? 8.330 0.984 -16.350 1.00 92.75 115 LEU A CA 1
ATOM 862 C C . LEU A 1 115 ? 6.872 0.870 -15.886 1.00 92.75 115 LEU A C 1
ATOM 864 O O . LEU A 1 115 ? 6.499 1.531 -14.919 1.00 92.75 115 LEU A O 1
ATOM 868 N N . THR A 1 116 ? 6.060 0.052 -16.561 1.00 93.12 116 THR A N 1
ATOM 869 C CA . THR A 1 116 ? 4.659 -0.177 -16.174 1.00 93.12 116 THR A CA 1
ATOM 870 C C . THR A 1 116 ? 4.599 -0.884 -14.825 1.00 93.12 116 THR A C 1
ATOM 872 O O . THR A 1 116 ? 3.985 -0.368 -13.899 1.00 93.12 116 THR A O 1
ATOM 875 N N . VAL A 1 117 ? 5.342 -1.984 -14.666 1.00 95.19 117 VAL A N 1
ATOM 876 C CA . VAL A 1 117 ? 5.362 -2.772 -13.421 1.00 95.19 117 VAL A CA 1
ATOM 877 C C . VAL A 1 117 ? 5.786 -1.925 -12.219 1.00 95.19 117 VAL A C 1
ATOM 879 O O . VAL A 1 117 ? 5.180 -2.016 -11.156 1.00 95.19 117 VAL A O 1
ATOM 882 N N . SER A 1 118 ? 6.801 -1.070 -12.374 1.00 96.06 118 SER A N 1
ATOM 883 C CA . SER A 1 118 ? 7.253 -0.171 -11.304 1.00 96.06 118 SER A CA 1
ATOM 884 C C . SER A 1 118 ? 6.191 0.866 -10.920 1.00 96.06 118 SER A C 1
ATOM 886 O O . SER A 1 118 ? 5.970 1.118 -9.735 1.00 96.06 118 SER A O 1
ATOM 888 N N . LYS A 1 119 ? 5.487 1.438 -11.906 1.00 94.56 119 LYS A N 1
ATOM 889 C CA . LYS A 1 119 ? 4.381 2.371 -11.648 1.00 94.56 119 LYS A CA 1
ATOM 890 C C . LYS A 1 119 ? 3.225 1.689 -10.924 1.00 94.56 119 LYS A C 1
ATOM 892 O O . LYS A 1 119 ? 2.747 2.232 -9.934 1.00 94.56 119 LYS A O 1
ATOM 897 N N . ASP A 1 120 ? 2.827 0.504 -11.375 1.00 95.12 120 ASP A N 1
ATOM 898 C CA . ASP A 1 120 ? 1.741 -0.258 -10.758 1.00 95.12 120 ASP A CA 1
ATOM 899 C C . ASP A 1 120 ? 2.104 -0.669 -9.328 1.00 95.12 120 ASP A C 1
ATOM 901 O O . ASP A 1 120 ? 1.295 -0.524 -8.414 1.00 95.12 120 ASP A O 1
ATOM 905 N N . ALA A 1 121 ? 3.350 -1.098 -9.100 1.00 97.19 121 ALA A N 1
ATOM 906 C CA . ALA A 1 121 ? 3.855 -1.409 -7.767 1.00 97.19 121 ALA A CA 1
ATOM 907 C C . ALA A 1 121 ? 3.841 -0.181 -6.842 1.00 97.19 121 ALA A C 1
ATOM 909 O O . ALA A 1 121 ? 3.454 -0.302 -5.682 1.00 97.19 121 ALA A O 1
ATOM 910 N N . LYS A 1 122 ? 4.214 1.003 -7.349 1.00 97.56 122 LYS A N 1
ATOM 911 C CA . LYS A 1 122 ? 4.137 2.261 -6.592 1.00 97.56 122 LYS A CA 1
ATOM 912 C C . LYS A 1 122 ? 2.696 2.599 -6.217 1.00 97.56 122 LYS A C 1
ATOM 914 O O . LYS A 1 122 ? 2.436 2.842 -5.045 1.00 97.56 122 LYS A O 1
ATOM 919 N N . ILE A 1 123 ? 1.778 2.578 -7.185 1.00 97.06 123 ILE A N 1
ATOM 920 C CA . ILE A 1 123 ? 0.352 2.841 -6.938 1.00 97.06 123 ILE A CA 1
ATOM 921 C C . ILE A 1 123 ? -0.172 1.858 -5.893 1.00 97.06 123 ILE A C 1
ATOM 923 O O . ILE A 1 123 ? -0.820 2.259 -4.931 1.00 97.06 123 ILE A O 1
ATOM 927 N N . LYS A 1 124 ? 0.169 0.571 -6.026 1.00 98.19 124 LYS A N 1
ATOM 928 C CA . LYS A 1 124 ? -0.296 -0.445 -5.087 1.00 98.19 124 LYS A CA 1
ATOM 929 C C . LYS A 1 124 ? 0.266 -0.262 -3.679 1.00 98.19 124 LYS A C 1
ATOM 931 O O . LYS A 1 124 ? -0.437 -0.531 -2.704 1.00 98.19 124 LYS A O 1
ATOM 936 N N . ALA A 1 125 ? 1.514 0.185 -3.567 1.00 98.31 125 ALA A N 1
ATOM 937 C CA . ALA A 1 125 ? 2.124 0.525 -2.288 1.00 98.31 125 ALA A CA 1
ATOM 938 C C . ALA A 1 125 ? 1.416 1.720 -1.632 1.00 98.31 125 ALA A C 1
ATOM 940 O O . ALA A 1 125 ? 1.087 1.637 -0.454 1.00 98.31 125 ALA A O 1
ATOM 941 N N . GLU A 1 126 ? 1.116 2.773 -2.397 1.00 98.25 126 GLU A N 1
ATOM 942 C CA . GLU A 1 126 ? 0.376 3.951 -1.919 1.00 98.25 126 GLU A CA 1
ATOM 943 C C . GLU A 1 126 ? -1.042 3.570 -1.452 1.00 98.25 126 GLU A C 1
ATOM 945 O O . GLU A 1 126 ? -1.425 3.890 -0.330 1.00 98.25 126 GLU A O 1
ATOM 950 N N . GLU A 1 127 ? -1.782 2.778 -2.238 1.00 98.31 127 GLU A N 1
ATOM 951 C CA . GLU A 1 127 ? -3.099 2.254 -1.835 1.00 98.31 127 GLU A CA 1
ATOM 952 C C . GLU A 1 127 ? -3.040 1.438 -0.536 1.00 98.31 127 GLU A C 1
ATOM 954 O O . GLU A 1 127 ? -3.945 1.501 0.297 1.00 98.31 127 GLU A O 1
ATOM 959 N N . THR A 1 128 ? -1.992 0.626 -0.377 1.00 97.94 128 THR A N 1
ATOM 960 C CA . THR A 1 128 ? -1.826 -0.231 0.802 1.00 97.94 128 THR A CA 1
ATOM 961 C C . THR A 1 128 ? -1.489 0.599 2.039 1.00 97.94 128 THR A C 1
ATOM 963 O O . THR A 1 128 ? -2.012 0.314 3.117 1.00 97.94 128 THR A O 1
ATOM 966 N N . ASP A 1 129 ? -0.664 1.638 1.893 1.00 97.31 129 ASP A N 1
ATOM 967 C CA . ASP A 1 129 ? -0.339 2.567 2.978 1.00 97.31 129 ASP A CA 1
ATOM 968 C C . ASP A 1 129 ? -1.591 3.312 3.465 1.00 97.31 129 ASP A C 1
ATOM 970 O O . ASP A 1 129 ? -1.884 3.337 4.663 1.00 97.31 129 ASP A O 1
ATOM 974 N N . ASP A 1 130 ? -2.418 3.807 2.541 1.00 97.94 130 ASP A N 1
ATOM 975 C CA . ASP A 1 130 ? -3.697 4.446 2.870 1.00 97.94 130 ASP A CA 1
ATOM 976 C C . ASP A 1 130 ? -4.646 3.494 3.619 1.00 97.94 130 ASP A C 1
ATOM 978 O O . ASP A 1 130 ? -5.267 3.868 4.624 1.00 97.94 130 ASP A O 1
ATOM 982 N N . GLN A 1 131 ? -4.734 2.234 3.176 1.00 97.62 131 GLN A N 1
ATOM 983 C CA . GLN A 1 131 ? -5.527 1.203 3.850 1.00 97.62 131 GLN A CA 1
ATOM 984 C C . GLN A 1 131 ? -5.002 0.893 5.258 1.00 97.62 131 GLN A C 1
ATOM 986 O O . GLN A 1 131 ? -5.801 0.770 6.191 1.00 97.62 131 GLN A O 1
ATOM 991 N N . MET A 1 132 ? -3.681 0.806 5.436 1.00 96.50 132 MET A N 1
ATOM 992 C CA . MET A 1 132 ? -3.057 0.614 6.747 1.00 96.50 132 MET A CA 1
ATOM 993 C C . MET A 1 132 ? -3.342 1.789 7.683 1.00 96.50 132 MET A C 1
ATOM 995 O O . MET A 1 132 ? -3.749 1.576 8.825 1.00 96.50 132 MET A O 1
ATOM 999 N N . ASN A 1 133 ? -3.209 3.022 7.198 1.00 96.38 133 ASN A N 1
ATOM 1000 C CA . ASN A 1 133 ? -3.505 4.224 7.975 1.00 96.38 133 ASN A CA 1
ATOM 1001 C C . ASN A 1 133 ? -4.972 4.272 8.425 1.00 96.38 133 ASN A C 1
ATOM 1003 O O . ASN A 1 133 ? -5.268 4.656 9.560 1.00 96.38 133 ASN A O 1
ATOM 1007 N N . ASN A 1 134 ? -5.905 3.846 7.570 1.00 97.31 134 ASN A N 1
ATOM 1008 C CA . ASN A 1 134 ? -7.311 3.726 7.949 1.00 97.31 134 ASN A CA 1
ATOM 1009 C C . ASN A 1 134 ? -7.538 2.629 9.005 1.00 97.31 134 ASN A C 1
ATOM 1011 O O . ASN A 1 134 ? -8.239 2.860 9.991 1.00 97.31 134 ASN A O 1
ATOM 1015 N N . LEU A 1 135 ? -6.910 1.460 8.844 1.00 96.50 135 LEU A N 1
ATOM 1016 C CA . LEU A 1 135 ? -7.002 0.368 9.816 1.00 96.50 135 LEU A CA 1
ATOM 1017 C C . LEU A 1 135 ? -6.450 0.777 11.189 1.00 96.50 135 LEU A C 1
ATOM 1019 O O . LEU A 1 135 ? -7.055 0.462 12.211 1.00 96.50 135 LEU A O 1
ATOM 1023 N N . LEU A 1 136 ? -5.341 1.521 11.229 1.00 95.31 136 LEU A N 1
ATOM 1024 C CA . LEU A 1 136 ? -4.768 2.039 12.474 1.00 95.31 136 LEU A CA 1
ATOM 1025 C C . LEU A 1 136 ? -5.725 2.996 13.197 1.00 95.31 136 LEU A C 1
ATOM 1027 O O . LEU A 1 136 ? -5.867 2.907 14.417 1.00 95.31 136 LEU A O 1
ATOM 1031 N N . LYS A 1 137 ? -6.434 3.864 12.462 1.00 96.25 137 LYS A N 1
ATOM 1032 C CA . LYS A 1 137 ? -7.472 4.734 13.044 1.00 96.25 137 LYS A CA 1
ATOM 1033 C C . LYS A 1 137 ? -8.615 3.914 13.646 1.00 96.25 137 LYS A C 1
ATOM 1035 O O . LYS A 1 137 ? -8.978 4.129 14.799 1.00 96.25 137 LYS A O 1
ATOM 1040 N N . GLN A 1 138 ? -9.119 2.922 12.911 1.00 96.44 138 GLN A N 1
ATOM 1041 C CA . GLN A 1 138 ? -10.177 2.029 13.400 1.00 96.44 138 GLN A CA 1
ATOM 1042 C C . GLN A 1 138 ? -9.745 1.219 14.630 1.00 96.44 138 GLN A C 1
ATOM 1044 O O . GLN A 1 138 ? -10.537 1.002 15.552 1.00 96.44 138 GLN A O 1
ATOM 1049 N N . LEU A 1 139 ? -8.483 0.783 14.673 1.00 97.25 139 LEU A N 1
ATOM 1050 C CA . LEU A 1 139 ? -7.925 0.081 15.824 1.00 97.25 139 LEU A CA 1
ATOM 1051 C C . LEU A 1 139 ? -7.879 0.993 17.054 1.00 97.25 139 LEU A C 1
ATOM 1053 O O . LEU A 1 139 ? -8.278 0.567 18.137 1.00 97.25 139 LEU A O 1
ATOM 1057 N N . GLN A 1 140 ? -7.461 2.251 16.890 1.00 95.50 140 GLN A N 1
ATOM 1058 C CA . GLN A 1 140 ? -7.448 3.227 17.980 1.00 95.50 140 GLN A CA 1
ATOM 1059 C C . GLN A 1 140 ? -8.859 3.498 18.524 1.00 95.50 140 GLN A C 1
ATOM 1061 O O . GLN A 1 140 ? -9.052 3.524 19.741 1.00 95.50 140 GLN A O 1
ATOM 1066 N N . ASP A 1 141 ? -9.855 3.631 17.646 1.00 95.88 141 ASP A N 1
ATOM 1067 C CA . ASP A 1 141 ? -11.255 3.783 18.054 1.00 95.88 141 ASP A CA 1
ATOM 1068 C C . ASP A 1 141 ? -11.758 2.556 18.824 1.00 95.88 141 ASP A C 1
ATOM 1070 O O . ASP A 1 141 ? -12.429 2.687 19.850 1.00 95.88 141 ASP A O 1
ATOM 1074 N N . THR A 1 142 ? -11.382 1.356 18.376 1.00 96.00 142 THR A N 1
ATOM 1075 C CA . THR A 1 142 ? -11.734 0.098 19.048 1.00 96.00 142 THR A CA 1
ATOM 1076 C C . THR A 1 142 ? -11.099 0.006 20.437 1.00 96.00 142 THR A C 1
ATOM 1078 O O . THR A 1 142 ? -11.774 -0.377 21.392 1.00 96.00 142 THR A O 1
ATOM 1081 N N . ILE A 1 143 ? -9.832 0.405 20.586 1.00 95.19 143 ILE A N 1
ATOM 1082 C CA . ILE A 1 143 ? -9.151 0.470 21.890 1.00 95.19 143 ILE A CA 1
ATOM 1083 C C . ILE A 1 143 ? -9.907 1.413 22.836 1.00 95.19 143 ILE A C 1
ATOM 1085 O O . ILE A 1 143 ? -10.229 1.027 23.961 1.00 95.19 143 ILE A O 1
ATOM 1089 N N . ASN A 1 144 ? -10.286 2.603 22.360 1.00 95.88 144 ASN A N 1
ATOM 1090 C CA . ASN A 1 144 ? -11.050 3.568 23.154 1.00 95.88 144 ASN A CA 1
ATOM 1091 C C . ASN A 1 144 ? -12.417 3.002 23.593 1.00 95.88 144 ASN A C 1
ATOM 1093 O O . ASN A 1 144 ? -12.858 3.219 24.727 1.00 95.88 144 ASN A O 1
ATOM 1097 N N . GLN A 1 145 ? -13.094 2.249 22.719 1.00 96.31 145 GLN A N 1
ATOM 1098 C CA . GLN A 1 145 ? -14.348 1.569 23.057 1.00 96.31 145 GLN A CA 1
ATOM 1099 C C . GLN A 1 145 ? -14.145 0.479 24.116 1.00 96.31 145 GLN A C 1
ATOM 1101 O O . GLN A 1 145 ? -14.929 0.403 25.064 1.00 96.31 145 GLN A O 1
ATOM 1106 N N . ILE A 1 146 ? -13.089 -0.332 23.999 1.00 97.12 146 ILE A N 1
ATOM 1107 C CA . ILE A 1 146 ? -12.745 -1.367 24.985 1.00 97.12 146 ILE A CA 1
ATOM 1108 C C . ILE A 1 146 ? -12.494 -0.741 26.359 1.00 97.12 146 ILE A C 1
ATOM 1110 O O . ILE A 1 146 ? -13.017 -1.237 27.360 1.00 97.12 146 ILE A O 1
ATOM 1114 N N . ASP A 1 147 ? -11.761 0.370 26.422 1.00 96.38 147 ASP A N 1
ATOM 1115 C CA . ASP A 1 147 ? -11.507 1.077 27.680 1.00 96.38 147 ASP A CA 1
ATOM 1116 C C . ASP A 1 147 ? -12.796 1.627 28.307 1.00 96.38 147 ASP A C 1
ATOM 1118 O O . ASP A 1 147 ? -13.009 1.508 29.519 1.00 96.38 147 ASP A O 1
ATOM 1122 N N . SER A 1 148 ? -13.711 2.149 27.485 1.00 96.81 148 SER A N 1
ATOM 1123 C CA . SER A 1 148 ? -15.038 2.583 27.934 1.00 96.81 148 SER A CA 1
ATOM 1124 C C . SER A 1 148 ? -15.858 1.417 28.507 1.00 96.81 148 SER A C 1
ATOM 1126 O O . SER A 1 148 ? -16.378 1.504 29.624 1.00 96.81 148 SER A O 1
ATOM 1128 N N . VAL A 1 149 ? -15.904 0.278 27.806 1.00 96.94 149 VAL A N 1
ATOM 1129 C CA . VAL A 1 149 ? -16.588 -0.944 28.272 1.00 96.94 149 VAL A CA 1
ATOM 1130 C C . VAL A 1 149 ? -15.970 -1.460 29.571 1.00 96.94 149 VAL A C 1
ATOM 1132 O O . VAL A 1 149 ? -16.695 -1.845 30.495 1.00 96.94 149 VAL A O 1
ATOM 1135 N N . ARG A 1 150 ? -14.639 -1.435 29.688 1.00 96.44 150 ARG A N 1
ATOM 1136 C CA . ARG A 1 150 ? -13.926 -1.831 30.906 1.00 96.44 150 ARG A CA 1
ATOM 1137 C C . ARG A 1 150 ? -14.316 -0.949 32.087 1.00 96.44 150 ARG A C 1
ATOM 1139 O O . ARG A 1 150 ? -14.592 -1.478 33.165 1.00 96.44 150 ARG A O 1
ATOM 1146 N N . LYS A 1 151 ? -14.395 0.370 31.886 1.00 97.50 151 LYS A N 1
ATOM 1147 C CA . LYS A 1 151 ? -14.827 1.318 32.921 1.00 97.50 151 LYS A CA 1
ATOM 1148 C C . LYS A 1 151 ? -16.257 1.033 33.382 1.00 97.50 151 LYS A C 1
ATOM 1150 O O . LYS A 1 151 ? -16.483 0.878 34.579 1.00 97.50 151 LYS A O 1
ATOM 1155 N N . VAL A 1 152 ? -17.198 0.870 32.449 1.00 97.12 152 VAL A N 1
ATOM 1156 C CA . VAL A 1 152 ? -18.601 0.540 32.768 1.00 97.12 152 VAL A CA 1
ATOM 1157 C C . VAL A 1 152 ? -18.708 -0.795 33.511 1.00 97.12 152 VAL A C 1
ATOM 1159 O O . VAL A 1 152 ? -19.454 -0.916 34.484 1.00 97.12 152 VAL A O 1
ATOM 1162 N N . THR A 1 153 ? -17.929 -1.796 33.100 1.00 97.19 153 THR A N 1
ATOM 1163 C CA . THR A 1 153 ? -17.893 -3.109 33.759 1.00 97.19 153 THR A CA 1
ATOM 1164 C C . THR A 1 153 ? -17.378 -2.998 35.194 1.00 97.19 153 THR A C 1
ATOM 1166 O O . THR A 1 153 ? -17.961 -3.591 36.105 1.00 97.19 153 THR A O 1
ATOM 1169 N N . GLN A 1 154 ? -16.329 -2.203 35.422 1.00 97.38 154 GLN A N 1
ATOM 1170 C CA . GLN A 1 154 ? -15.788 -1.971 36.759 1.00 97.38 154 GLN A CA 1
ATOM 1171 C C . GLN A 1 154 ? -16.786 -1.217 37.649 1.00 97.38 154 GLN A C 1
ATOM 1173 O O . GLN A 1 154 ? -17.036 -1.637 38.777 1.00 97.38 154 GLN A O 1
ATOM 1178 N N . GLU A 1 155 ? -17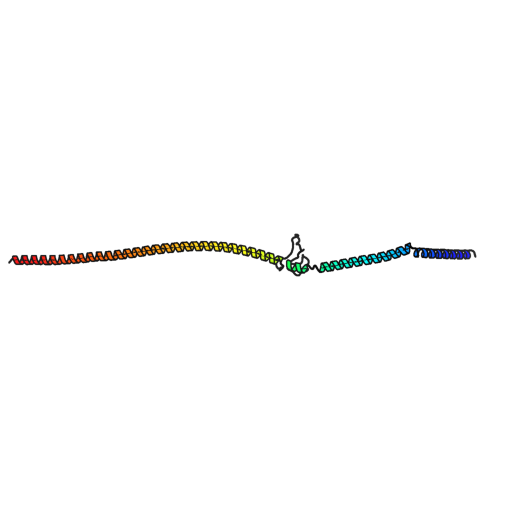.437 -0.174 37.130 1.00 97.44 155 GLU A N 1
ATOM 1179 C CA . GLU A 1 155 ? -18.488 0.548 37.856 1.00 97.44 155 GLU A CA 1
ATOM 1180 C C . GLU A 1 155 ? -19.675 -0.360 38.219 1.00 97.44 155 GLU A C 1
ATOM 1182 O O . GLU A 1 155 ? -20.231 -0.260 39.316 1.00 97.44 155 GLU A O 1
ATOM 1187 N N . SER A 1 156 ? -20.069 -1.263 37.317 1.00 96.94 156 SER A N 1
ATOM 1188 C CA . SER A 1 156 ? -21.128 -2.247 37.568 1.00 96.94 156 SER A CA 1
ATOM 1189 C C . SER A 1 156 ? -20.733 -3.233 38.671 1.00 96.94 156 SER A C 1
ATOM 1191 O O . SER A 1 156 ? -21.510 -3.469 39.601 1.00 96.94 156 SER A O 1
ATOM 1193 N N . LYS A 1 157 ? -19.492 -3.739 38.633 1.00 97.88 157 LYS A N 1
ATOM 1194 C CA . LYS A 1 157 ? -18.928 -4.598 39.682 1.00 97.88 157 LYS A CA 1
ATOM 1195 C C . LYS A 1 157 ? -18.947 -3.904 41.045 1.00 97.88 157 LYS A C 1
ATOM 1197 O O . LYS A 1 157 ? -19.403 -4.506 42.013 1.00 97.88 157 LYS A O 1
ATOM 1202 N N . ASP A 1 158 ? -18.529 -2.641 41.109 1.00 98.06 158 ASP A N 1
ATOM 1203 C CA . ASP A 1 158 ? -18.491 -1.859 42.350 1.00 98.06 158 ASP A CA 1
ATOM 1204 C C . ASP A 1 158 ? -19.897 -1.571 42.907 1.00 98.06 158 ASP A C 1
ATOM 1206 O O . ASP A 1 158 ? -20.119 -1.567 44.121 1.00 98.06 158 ASP A O 1
ATOM 1210 N N . LYS A 1 159 ? -20.888 -1.343 42.036 1.00 96.69 159 LYS A N 1
ATOM 1211 C CA . LYS A 1 159 ? -22.294 -1.206 42.451 1.00 96.69 159 LYS A CA 1
ATOM 1212 C C . LYS A 1 159 ? -22.848 -2.527 42.988 1.00 96.69 159 LYS A C 1
ATOM 1214 O O . LYS A 1 159 ? -23.534 -2.520 44.011 1.00 96.69 159 LYS A O 1
ATOM 1219 N N . ALA A 1 160 ? -22.542 -3.644 42.329 1.00 96.19 160 ALA A N 1
ATOM 1220 C CA . ALA A 1 160 ? -22.991 -4.971 42.738 1.00 96.19 160 ALA A CA 1
ATOM 1221 C C . ALA A 1 160 ? -22.396 -5.392 44.092 1.00 96.19 160 ALA A C 1
ATOM 1223 O O . ALA A 1 160 ? -23.130 -5.887 44.949 1.00 96.19 160 ALA A O 1
ATOM 1224 N N . THR A 1 161 ? -21.104 -5.140 44.331 1.00 97.56 161 THR A N 1
ATOM 1225 C CA . THR A 1 161 ? -20.464 -5.412 45.630 1.00 97.56 161 THR A CA 1
ATOM 1226 C C . THR A 1 161 ? -21.077 -4.568 46.743 1.00 97.56 161 THR A C 1
ATOM 1228 O O . THR A 1 161 ? -21.520 -5.125 47.744 1.00 97.56 161 THR A O 1
ATOM 1231 N N . ARG A 1 162 ? -21.253 -3.256 46.535 1.00 97.38 162 ARG A N 1
ATOM 1232 C CA . ARG A 1 162 ? -21.928 -2.380 47.514 1.00 97.38 162 ARG A CA 1
ATOM 1233 C C . ARG A 1 162 ? -23.357 -2.829 47.831 1.00 97.38 162 ARG A C 1
ATOM 1235 O O . ARG A 1 162 ? -23.802 -2.718 48.974 1.00 97.38 162 ARG A O 1
ATOM 1242 N N . LEU A 1 163 ? -24.104 -3.302 46.832 1.00 96.50 163 LEU A N 1
ATOM 1243 C CA . LEU A 1 163 ? -25.447 -3.843 47.043 1.00 96.50 163 LEU A CA 1
ATOM 1244 C C . LEU A 1 163 ? -25.402 -5.147 47.853 1.00 96.50 163 LEU A C 1
ATOM 1246 O O . LEU A 1 163 ? -26.197 -5.310 48.778 1.00 96.50 163 LEU A O 1
ATOM 1250 N N . SER A 1 164 ? -24.460 -6.042 47.548 1.00 96.25 164 SER A N 1
ATOM 1251 C CA . SER A 1 164 ? -24.238 -7.285 48.297 1.00 96.25 164 SER A CA 1
ATOM 1252 C C . SER A 1 164 ? -23.907 -7.020 49.771 1.00 96.25 164 SER A C 1
ATOM 1254 O O . SER A 1 164 ? -24.469 -7.668 50.661 1.00 96.25 164 SER A O 1
ATOM 1256 N N . ASP A 1 165 ? -23.068 -6.021 50.049 1.00 97.81 165 ASP A N 1
ATOM 1257 C CA . ASP A 1 165 ? -22.721 -5.617 51.415 1.00 97.81 165 ASP A CA 1
ATOM 1258 C C . ASP A 1 165 ? -23.956 -5.116 52.175 1.00 97.81 165 ASP A C 1
ATOM 1260 O O . ASP A 1 165 ? -24.244 -5.581 53.281 1.00 97.81 165 ASP A O 1
ATOM 1264 N N . LYS A 1 166 ? -24.765 -4.250 51.545 1.00 97.25 166 LYS A N 1
ATOM 1265 C CA . LYS A 1 166 ? -26.037 -3.771 52.116 1.00 97.25 166 LYS A CA 1
ATOM 1266 C C . LYS A 1 166 ? -27.022 -4.909 52.380 1.00 97.25 166 LYS A C 1
ATOM 1268 O O . LYS A 1 166 ? -27.660 -4.933 53.431 1.00 97.25 166 LYS A O 1
ATOM 1273 N N . ILE A 1 167 ? -27.156 -5.863 51.455 1.00 97.00 167 ILE A N 1
ATOM 1274 C CA . ILE A 1 167 ? -28.015 -7.045 51.637 1.00 97.00 167 ILE A CA 1
ATOM 1275 C C . ILE A 1 167 ? -27.538 -7.873 52.833 1.00 97.00 167 ILE A C 1
ATOM 1277 O O . ILE A 1 167 ? -28.354 -8.322 53.643 1.00 97.00 167 ILE A O 1
ATOM 1281 N N . THR A 1 168 ? -26.226 -8.045 52.982 1.00 97.75 168 THR A N 1
ATOM 1282 C CA . THR A 1 168 ? -25.629 -8.776 54.105 1.00 97.75 168 THR A CA 1
ATOM 1283 C C . THR A 1 168 ? -25.890 -8.068 55.434 1.00 97.75 168 THR A C 1
ATOM 1285 O O . THR A 1 168 ? -26.302 -8.707 56.406 1.00 97.75 168 THR A O 1
ATOM 1288 N N . GLU A 1 169 ? -25.739 -6.744 55.473 1.00 97.81 169 GLU A N 1
ATOM 1289 C CA . GLU A 1 169 ? -26.054 -5.936 56.649 1.00 97.81 169 GLU A CA 1
ATOM 1290 C C . GLU A 1 169 ? -27.541 -6.038 57.026 1.00 97.81 169 GLU A C 1
ATOM 1292 O O . GLU A 1 169 ? -27.871 -6.336 58.177 1.00 97.81 169 GLU A O 1
ATOM 1297 N N . MET A 1 170 ? -28.447 -5.870 56.056 1.00 96.25 170 MET A N 1
ATOM 1298 C CA . MET A 1 170 ? -29.891 -6.007 56.273 1.00 96.25 170 MET A CA 1
ATOM 1299 C C . MET A 1 170 ? -30.256 -7.402 56.783 1.00 96.25 170 MET A C 1
ATOM 1301 O O . MET A 1 170 ? -31.037 -7.527 57.724 1.00 96.25 170 MET A O 1
ATOM 1305 N N . LYS A 1 171 ? -29.656 -8.461 56.226 1.00 97.38 171 LYS A N 1
ATOM 1306 C CA . LYS A 1 171 ? -29.851 -9.840 56.697 1.00 97.38 171 LYS A CA 1
ATOM 1307 C C . LYS A 1 171 ? -29.446 -9.997 58.163 1.00 97.38 171 LYS A C 1
ATOM 1309 O O . LYS A 1 171 ? -30.148 -10.669 58.919 1.00 97.38 171 LYS A O 1
ATOM 1314 N N . ASN A 1 172 ? -28.337 -9.386 58.575 1.00 97.50 172 ASN A N 1
ATOM 1315 C CA . ASN A 1 172 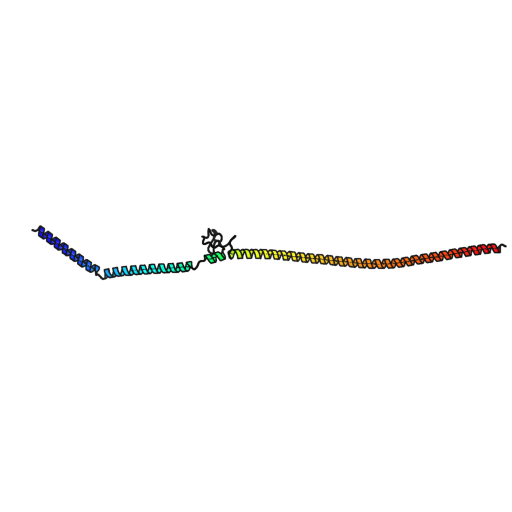? -27.877 -9.425 59.963 1.00 97.50 172 ASN A CA 1
ATOM 1316 C C . ASN A 1 172 ? -28.802 -8.631 60.897 1.00 97.50 172 ASN A C 1
ATOM 1318 O O . ASN A 1 172 ? -29.145 -9.134 61.969 1.00 97.50 172 ASN A O 1
ATOM 1322 N N . ARG A 1 173 ? -29.271 -7.449 60.472 1.00 97.25 173 ARG A N 1
ATOM 1323 C CA . ARG A 1 173 ? -30.283 -6.669 61.207 1.00 97.25 173 ARG A CA 1
ATOM 1324 C C . ARG A 1 173 ? -31.576 -7.468 61.387 1.00 97.25 173 ARG A C 1
ATOM 1326 O O . ARG A 1 173 ? -31.992 -7.682 62.517 1.00 97.25 173 ARG A O 1
ATOM 1333 N N . LEU A 1 174 ? -32.122 -8.045 60.315 1.00 96.81 174 LEU A N 1
ATOM 1334 C CA . LEU A 1 174 ? -33.331 -8.877 60.375 1.00 96.81 174 LEU A CA 1
ATOM 1335 C C . LEU A 1 174 ? -33.175 -10.099 61.288 1.00 96.81 174 LEU A C 1
ATOM 1337 O O . LEU A 1 174 ? -34.111 -10.464 61.997 1.00 96.81 174 LEU A O 1
ATOM 1341 N N . LYS A 1 175 ? -31.999 -10.742 61.302 1.00 96.75 175 LYS A N 1
ATOM 1342 C CA . LYS A 1 175 ? -31.713 -11.824 62.258 1.00 96.75 175 LYS A CA 1
ATOM 1343 C C . LYS A 1 175 ? -31.771 -11.323 63.702 1.00 96.75 175 LYS A C 1
ATOM 1345 O O . LYS A 1 175 ? -32.374 -11.990 64.538 1.00 96.75 175 LYS A O 1
ATOM 1350 N N . LYS A 1 176 ? -31.175 -10.164 63.992 1.00 97.50 176 LYS A N 1
ATOM 1351 C CA . LYS A 1 176 ? -31.219 -9.552 65.326 1.00 97.50 176 LYS A CA 1
ATOM 1352 C C . LYS A 1 176 ? -32.652 -9.200 65.725 1.00 97.50 176 LYS A C 1
ATOM 1354 O O . LYS A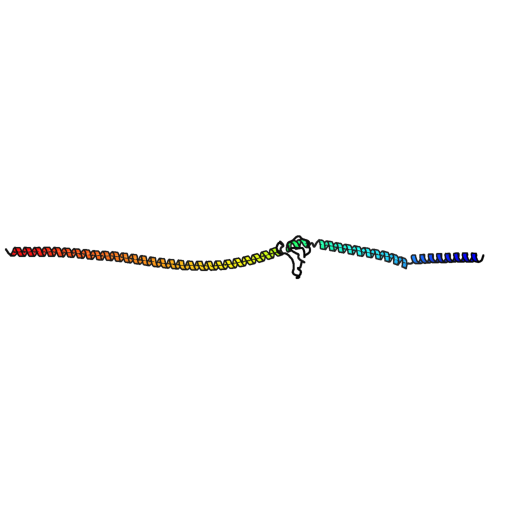 1 176 ? -33.080 -9.589 66.810 1.00 97.50 176 LYS A O 1
ATOM 1359 N N . ASP A 1 177 ? -33.399 -8.551 64.839 1.00 95.56 177 ASP A N 1
ATOM 1360 C CA . ASP A 1 177 ? -34.789 -8.152 65.078 1.00 95.56 177 ASP A CA 1
ATOM 1361 C C . ASP A 1 177 ? -35.682 -9.375 65.313 1.00 95.56 177 ASP A C 1
ATOM 1363 O O . ASP A 1 177 ? -36.515 -9.382 66.218 1.00 95.56 177 ASP A O 1
ATOM 1367 N N . LYS A 1 178 ? -35.454 -10.468 64.572 1.00 97.75 178 LYS A N 1
ATOM 1368 C CA . LYS A 1 178 ? -36.127 -11.754 64.794 1.00 97.75 178 LYS A CA 1
ATOM 1369 C C . LYS A 1 178 ? -35.889 -12.293 66.208 1.00 97.75 178 LYS A C 1
ATOM 1371 O O . LYS A 1 178 ? -36.843 -12.727 66.855 1.00 97.75 178 LYS A O 1
ATOM 1376 N N . GLU A 1 179 ? -34.649 -12.287 66.697 1.00 97.06 179 GLU A N 1
ATOM 1377 C CA . GLU A 1 179 ? -34.336 -12.768 68.053 1.00 97.06 179 GLU A CA 1
ATOM 1378 C C . GLU A 1 179 ? -34.882 -11.830 69.143 1.00 97.06 179 GLU A C 1
ATOM 1380 O O . GLU A 1 179 ? -35.418 -12.288 70.160 1.00 97.06 179 GLU A O 1
ATOM 1385 N N . GLN A 1 180 ? -34.852 -10.516 68.909 1.00 96.50 180 GLN A N 1
ATOM 1386 C CA . GLN A 1 180 ? -35.504 -9.545 69.788 1.00 96.50 180 GLN A CA 1
ATOM 1387 C C . GLN A 1 180 ? -37.018 -9.779 69.851 1.00 96.50 180 GLN A C 1
ATOM 1389 O O . GLN A 1 180 ? -37.587 -9.834 70.942 1.00 96.50 180 GLN A O 1
ATOM 1394 N N . MET A 1 181 ? -37.669 -10.009 68.709 1.00 97.12 181 MET A N 1
ATOM 1395 C CA . MET A 1 181 ? -39.106 -10.268 68.646 1.00 97.12 181 MET A CA 1
ATOM 1396 C C . MET A 1 181 ? -39.486 -11.564 69.369 1.00 97.12 181 MET A C 1
ATOM 1398 O O . MET A 1 181 ? -40.451 -11.574 70.132 1.00 97.12 181 MET A O 1
ATOM 1402 N N . LYS A 1 182 ? -38.700 -12.640 69.225 1.00 97.25 182 LYS A N 1
ATOM 1403 C CA . LYS A 1 182 ? -38.881 -13.867 70.026 1.00 97.25 182 LYS A CA 1
ATOM 1404 C C . LYS A 1 182 ? -38.800 -13.586 71.526 1.00 97.25 182 LYS A C 1
ATOM 1406 O O . LYS A 1 182 ? -39.629 -14.089 72.282 1.00 97.25 182 LYS A O 1
ATOM 1411 N N . THR A 1 183 ? -37.841 -12.763 71.946 1.00 97.12 183 THR A N 1
ATOM 1412 C CA . THR A 1 183 ? -37.672 -12.374 73.354 1.00 97.12 183 THR A CA 1
ATOM 1413 C C . THR A 1 183 ? -38.892 -11.609 73.868 1.00 97.12 183 THR A C 1
ATOM 1415 O O . THR A 1 183 ? -39.390 -11.894 74.956 1.00 97.12 183 THR A O 1
ATOM 1418 N N . VAL A 1 184 ? -39.419 -10.667 73.079 1.00 97.12 184 VAL A N 1
ATOM 1419 C CA . VAL A 1 184 ? -40.649 -9.928 73.412 1.00 97.12 184 VAL A CA 1
ATOM 1420 C C . VAL A 1 184 ? -41.844 -10.878 73.521 1.00 97.12 184 VAL A C 1
ATOM 1422 O O . VAL A 1 184 ? -42.561 -10.838 74.519 1.00 97.12 184 VAL A O 1
ATOM 1425 N N . ILE A 1 185 ? -42.027 -11.779 72.550 1.00 97.38 185 ILE A N 1
ATOM 1426 C CA . ILE A 1 185 ? -43.092 -12.794 72.579 1.00 97.38 185 ILE A CA 1
ATOM 1427 C C . ILE A 1 185 ? -42.989 -13.651 73.846 1.00 97.38 185 ILE A C 1
ATOM 1429 O O . ILE A 1 185 ? -44.009 -13.926 74.481 1.00 97.38 185 ILE A O 1
ATOM 1433 N N . GLN A 1 186 ? -41.779 -14.053 74.244 1.00 97.19 186 GLN A N 1
ATOM 1434 C CA . GLN A 1 186 ? -41.576 -14.838 75.458 1.00 97.19 186 GLN A CA 1
ATOM 1435 C C . GLN A 1 186 ? -41.968 -14.052 76.714 1.00 97.19 186 GLN A C 1
ATOM 1437 O O . GLN A 1 186 ? -42.757 -14.552 77.512 1.00 97.19 186 GLN A O 1
ATOM 1442 N N . LYS A 1 187 ? -41.541 -12.788 76.837 1.00 96.69 187 LYS A N 1
ATOM 1443 C CA . LYS A 1 187 ? -41.946 -11.913 77.954 1.00 96.69 187 LYS A CA 1
ATOM 1444 C C . LYS A 1 187 ? -43.466 -11.774 78.059 1.00 96.69 187 LYS A C 1
ATOM 1446 O O . LYS A 1 187 ? -44.013 -11.828 79.159 1.00 96.69 187 LYS A O 1
ATOM 1451 N N . VAL A 1 188 ? -44.163 -11.638 76.927 1.00 97.56 188 VAL A N 1
ATOM 1452 C CA . VAL A 1 188 ? -45.634 -11.587 76.899 1.00 97.56 188 VAL A CA 1
ATOM 1453 C C . VAL A 1 188 ? -46.238 -12.913 77.374 1.00 97.56 188 VAL A C 1
ATOM 1455 O O . VAL A 1 188 ? -47.146 -12.907 78.207 1.00 97.56 188 VAL A O 1
ATOM 1458 N N . LYS A 1 189 ? -45.729 -14.060 76.906 1.00 97.12 189 LYS A N 1
ATOM 1459 C CA . LYS A 1 189 ? -46.181 -15.387 77.368 1.00 97.12 189 LYS A CA 1
ATOM 1460 C C . LYS A 1 189 ? -45.978 -15.572 78.874 1.00 97.12 189 LYS A C 1
ATOM 1462 O O . LYS A 1 189 ? -46.883 -16.062 79.558 1.00 97.12 189 LYS A O 1
ATOM 1467 N N . ASP A 1 190 ? -44.829 -15.154 79.392 1.00 96.88 190 ASP A N 1
ATOM 1468 C CA . ASP A 1 190 ? -44.495 -15.252 80.813 1.00 96.88 190 ASP A CA 1
ATOM 1469 C C . ASP A 1 190 ? -45.436 -14.374 81.648 1.00 96.88 190 ASP A C 1
ATOM 1471 O O . ASP A 1 190 ? -46.040 -14.845 82.617 1.00 96.88 190 ASP A O 1
ATOM 1475 N N . PHE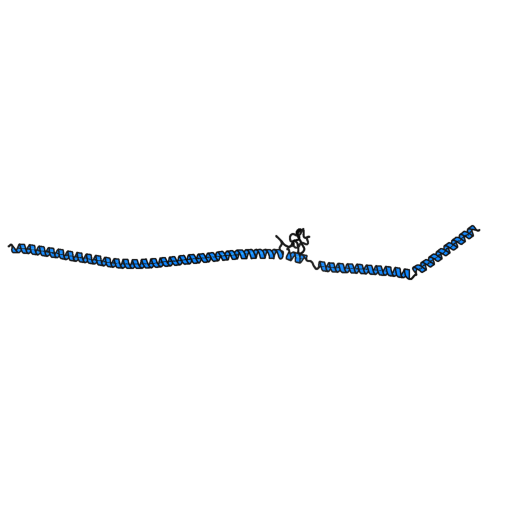 A 1 191 ? -45.666 -13.131 81.212 1.00 96.62 191 PHE A N 1
ATOM 1476 C CA . PHE A 1 191 ? -46.615 -12.213 81.841 1.00 96.62 191 PHE A CA 1
ATOM 1477 C C . PHE A 1 191 ? -48.036 -12.796 81.897 1.00 96.62 191 PHE A C 1
ATOM 1479 O O . PHE A 1 191 ? -48.664 -12.829 82.960 1.00 96.62 191 PHE A O 1
ATOM 1486 N N . LEU A 1 192 ? -48.531 -13.343 80.781 1.00 96.62 192 LEU A N 1
ATOM 1487 C CA . LEU A 1 192 ? -49.846 -13.993 80.723 1.00 96.62 192 LEU A CA 1
ATOM 1488 C C . LEU A 1 192 ? -49.936 -15.218 81.652 1.00 96.62 192 LEU A C 1
ATOM 1490 O O . LEU A 1 192 ? -50.993 -15.487 82.233 1.00 96.62 192 LEU A O 1
ATOM 1494 N N . THR A 1 193 ? -48.839 -15.954 81.831 1.00 96.12 193 THR A N 1
ATOM 1495 C CA . THR A 1 193 ? -48.766 -17.109 82.740 1.00 96.12 193 THR A CA 1
ATOM 1496 C C . THR A 1 193 ? -48.861 -16.674 84.203 1.00 96.12 193 THR A C 1
ATOM 1498 O O . THR A 1 193 ? -49.642 -17.244 84.977 1.00 96.12 193 THR A O 1
ATOM 1501 N N . VAL A 1 194 ? -48.140 -15.613 84.576 1.00 95.31 194 VAL A N 1
ATOM 1502 C CA . VAL A 1 194 ? -48.213 -15.004 85.912 1.00 95.31 194 VAL A CA 1
ATOM 1503 C C . VAL A 1 194 ? -49.629 -14.498 86.198 1.00 95.31 194 VAL A C 1
ATOM 1505 O O . VAL A 1 194 ? -50.198 -14.839 87.240 1.00 95.31 194 VAL A O 1
ATOM 1508 N N . LEU A 1 195 ? -50.250 -13.774 85.261 1.00 94.81 195 LEU A N 1
ATOM 1509 C CA . LEU A 1 195 ? -51.630 -13.295 85.401 1.00 94.81 195 LEU A CA 1
ATOM 1510 C C . LEU A 1 195 ? -52.632 -14.435 85.625 1.00 94.81 195 LEU A C 1
ATOM 1512 O O . LEU A 1 195 ? -53.493 -14.345 86.507 1.00 94.81 195 LEU A O 1
ATOM 1516 N N . LYS A 1 196 ? -52.512 -15.547 84.884 1.00 94.25 196 LYS A N 1
ATOM 1517 C CA . LYS A 1 196 ? -53.359 -16.733 85.100 1.00 94.25 196 LYS A CA 1
ATOM 1518 C C . LYS A 1 196 ? -53.220 -17.276 86.527 1.00 94.25 196 LYS A C 1
ATOM 1520 O O . LYS A 1 196 ? -54.243 -17.596 87.138 1.00 94.25 196 LYS A O 1
ATOM 1525 N N . LYS A 1 197 ? -51.998 -17.342 87.073 1.00 93.75 197 LYS A N 1
ATOM 1526 C CA . LYS A 1 197 ? -51.718 -17.805 88.449 1.00 93.75 197 LYS A CA 1
ATOM 1527 C C . LYS A 1 197 ? -52.308 -16.871 89.511 1.00 93.75 197 LYS A C 1
ATOM 1529 O O . LYS A 1 197 ? -52.890 -17.343 90.488 1.00 93.75 197 LYS A O 1
ATOM 1534 N N . TRP A 1 198 ? -52.206 -15.557 89.320 1.00 92.69 198 TRP A N 1
ATOM 1535 C CA . TRP A 1 198 ? -52.838 -14.573 90.207 1.00 92.69 198 TRP A CA 1
ATOM 1536 C C . TRP A 1 198 ? -54.360 -14.700 90.204 1.00 92.69 198 TRP A C 1
ATOM 1538 O O . TRP A 1 198 ? -54.984 -14.773 91.265 1.00 92.69 198 TRP A O 1
ATOM 1548 N N . ARG A 1 199 ? -54.963 -14.832 89.018 1.00 91.25 199 ARG A N 1
ATOM 1549 C CA . ARG A 1 199 ? -56.409 -15.029 88.869 1.00 91.25 199 ARG A CA 1
ATOM 1550 C C . ARG A 1 199 ? -56.903 -16.290 89.589 1.00 91.25 199 ARG A C 1
ATOM 1552 O O . ARG A 1 199 ? -57.939 -16.242 90.253 1.00 91.25 199 ARG A O 1
ATOM 1559 N N . THR A 1 200 ? -56.187 -17.416 89.493 1.00 90.88 200 THR A N 1
ATOM 1560 C CA . THR A 1 200 ? -56.579 -18.667 90.174 1.00 90.88 200 THR A CA 1
ATOM 1561 C C . THR A 1 200 ? -56.413 -18.586 91.690 1.00 90.88 200 THR A C 1
ATOM 1563 O O . THR A 1 200 ? -57.330 -18.997 92.407 1.00 90.88 200 THR A O 1
ATOM 1566 N N . LYS A 1 201 ? -55.310 -18.008 92.192 1.00 87.31 201 LYS A N 1
ATOM 1567 C CA . LYS A 1 201 ? -55.121 -17.738 93.629 1.00 87.31 201 LYS A CA 1
ATOM 1568 C C . LYS A 1 201 ? -56.230 -16.844 94.180 1.00 87.31 201 LYS A C 1
ATOM 1570 O O . LYS A 1 201 ? -56.891 -17.236 95.135 1.00 87.31 201 LYS A O 1
ATOM 1575 N N . GLY A 1 202 ? -56.514 -15.715 93.529 1.00 87.12 202 GLY A N 1
ATOM 1576 C CA . GLY A 1 202 ? -57.586 -14.807 93.943 1.00 87.12 202 GLY A CA 1
ATOM 1577 C C . GLY A 1 202 ? -58.970 -15.469 93.961 1.00 87.12 202 GLY A C 1
ATOM 1578 O O . GLY A 1 202 ? -59.787 -15.177 94.834 1.00 87.12 202 GLY A O 1
ATOM 1579 N N . ARG A 1 203 ? -59.236 -16.411 93.041 1.00 84.19 203 ARG A N 1
ATOM 1580 C CA . ARG A 1 203 ? -60.475 -17.210 93.036 1.00 84.19 203 ARG A CA 1
ATOM 1581 C C . ARG A 1 203 ? -60.539 -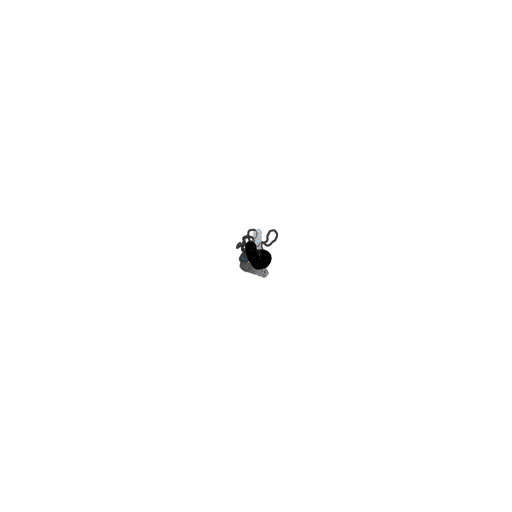18.189 94.215 1.00 84.19 203 ARG A C 1
ATOM 1583 O O . ARG A 1 203 ? -61.604 -18.333 94.810 1.00 84.19 203 ARG A O 1
ATOM 1590 N N . ARG A 1 204 ? -59.422 -18.842 94.567 1.00 79.38 204 ARG A N 1
ATOM 1591 C CA . ARG A 1 204 ? -59.326 -19.719 95.752 1.00 79.38 204 ARG A CA 1
ATOM 1592 C C . ARG A 1 204 ? -59.493 -18.934 97.050 1.00 79.38 204 ARG A C 1
ATOM 1594 O O . ARG A 1 204 ? -60.307 -19.340 97.870 1.00 79.38 204 ARG A O 1
ATOM 1601 N N . SER A 1 205 ? -58.803 -17.803 97.201 1.00 82.25 205 SER A N 1
ATOM 1602 C CA . SER A 1 205 ? -58.935 -16.939 98.380 1.00 82.25 205 SER A CA 1
ATOM 1603 C C . SER A 1 205 ? -60.377 -16.466 98.559 1.00 82.25 205 SER A C 1
ATOM 1605 O O . SER A 1 205 ? -60.927 -16.617 99.643 1.00 82.25 205 SER A O 1
ATOM 1607 N N . ARG A 1 206 ? -61.048 -16.010 97.488 1.00 81.06 206 ARG A N 1
ATOM 1608 C CA . ARG A 1 206 ? -62.478 -15.658 97.548 1.00 81.06 206 ARG A CA 1
ATOM 1609 C C . ARG A 1 206 ? -63.358 -16.820 98.016 1.00 81.06 206 ARG A C 1
ATOM 1611 O O . ARG A 1 206 ? -64.155 -16.625 98.926 1.00 81.06 206 ARG A O 1
ATOM 1618 N N . LYS A 1 207 ? -63.185 -18.025 97.457 1.00 79.50 207 LYS A N 1
ATOM 1619 C CA . LYS A 1 207 ? -63.931 -19.220 97.899 1.00 79.50 207 LYS A CA 1
ATOM 1620 C C . LYS A 1 207 ? -63.676 -19.561 99.372 1.00 79.50 207 LYS A C 1
ATOM 1622 O O . LYS A 1 207 ? -64.619 -19.919 100.069 1.00 79.50 207 LYS A O 1
ATOM 1627 N N . PHE A 1 208 ? -62.433 -19.445 99.843 1.00 75.12 208 PHE A N 1
ATOM 1628 C CA . PHE A 1 208 ? -62.077 -19.694 101.242 1.00 75.12 208 PHE A CA 1
ATOM 1629 C C . PHE A 1 208 ? -62.781 -18.706 102.178 1.00 75.12 208 PHE A C 1
ATOM 1631 O O . PHE A 1 208 ? -63.509 -19.135 103.064 1.00 75.12 208 PHE A O 1
ATOM 1638 N N . PHE A 1 209 ? -62.677 -17.400 101.909 1.00 71.81 209 PHE A N 1
ATOM 1639 C CA . PHE A 1 209 ? -63.367 -16.365 102.689 1.00 71.81 209 PHE A CA 1
ATOM 1640 C C . PHE A 1 209 ? -64.891 -16.550 102.714 1.00 71.81 209 PHE A C 1
ATOM 1642 O O . PHE A 1 209 ? -65.526 -16.346 103.748 1.00 71.81 209 PHE A O 1
ATOM 1649 N N . GLN A 1 210 ? -65.486 -16.963 101.593 1.00 76.44 210 GLN A N 1
ATOM 1650 C CA . GLN A 1 210 ? -66.923 -17.221 101.503 1.00 76.44 210 GLN A CA 1
ATOM 1651 C C . GLN A 1 210 ? -67.339 -18.433 102.355 1.00 76.44 210 GLN A C 1
ATOM 1653 O O . GLN A 1 210 ? -68.366 -18.382 103.028 1.00 76.44 210 GLN A O 1
ATOM 1658 N N . LYS A 1 211 ? -66.506 -19.484 102.395 1.00 73.75 211 LYS A N 1
ATOM 1659 C CA . LYS A 1 211 ? -66.713 -20.679 103.227 1.00 73.75 211 LYS A CA 1
ATOM 1660 C C . LYS A 1 211 ? -66.512 -20.388 104.721 1.00 73.75 211 LYS A C 1
ATOM 1662 O O . LYS A 1 211 ? -67.324 -20.820 105.530 1.00 73.75 211 LYS A O 1
ATOM 1667 N N . SER A 1 212 ? -65.498 -19.599 105.085 1.00 67.00 212 SER A N 1
ATOM 1668 C CA . SER A 1 212 ? -65.267 -19.162 106.470 1.00 67.00 212 SER A CA 1
ATOM 1669 C C . SER A 1 212 ? -66.428 -18.320 107.006 1.00 67.00 212 SER A C 1
ATOM 1671 O O . SER A 1 212 ? -66.888 -18.578 108.110 1.00 67.00 212 SER A O 1
ATOM 1673 N N . LYS A 1 213 ? -66.975 -17.389 106.205 1.00 67.81 213 LYS A N 1
ATOM 1674 C CA . LYS A 1 213 ? -68.174 -16.610 106.578 1.00 67.81 213 LYS A CA 1
ATOM 1675 C C . LYS A 1 213 ? -69.432 -17.460 106.792 1.00 67.81 213 LYS A C 1
ATOM 1677 O O . LYS A 1 213 ? -70.311 -17.047 107.540 1.00 67.81 213 LYS A O 1
ATOM 1682 N N . MET A 1 214 ? -69.553 -18.603 106.117 1.00 65.88 214 MET A N 1
ATOM 1683 C CA . MET A 1 214 ? -70.660 -19.542 106.340 1.00 65.88 214 MET A CA 1
ATOM 1684 C C . MET A 1 214 ? -70.463 -20.387 107.605 1.00 65.88 214 MET A C 1
ATOM 1686 O O . MET A 1 214 ? -71.447 -20.814 108.195 1.00 65.88 214 MET A O 1
ATOM 1690 N N . SER A 1 215 ? -69.217 -20.607 108.038 1.00 60.06 215 SER A N 1
ATOM 1691 C CA . SER A 1 215 ? -68.905 -21.416 109.222 1.00 60.06 215 SER A CA 1
ATOM 1692 C C . SER A 1 215 ? -68.994 -20.642 110.541 1.00 60.06 215 SER A C 1
ATOM 1694 O O . SER A 1 215 ? -69.227 -21.264 111.565 1.00 60.06 215 SER A O 1
ATOM 1696 N N . THR A 1 216 ? -68.837 -19.314 110.530 1.00 59.81 216 THR A N 1
ATOM 1697 C CA . THR A 1 216 ? -69.013 -18.433 111.707 1.00 59.81 216 THR A CA 1
ATOM 1698 C C . THR A 1 216 ? -70.455 -17.955 111.923 1.00 59.81 216 THR A C 1
ATOM 1700 O O . THR A 1 216 ? -70.708 -17.152 112.813 1.00 59.81 216 THR A O 1
ATOM 1703 N N . LYS A 1 217 ? -71.404 -18.418 111.098 1.00 56.97 217 LYS A N 1
ATOM 1704 C CA . LYS A 1 217 ? -72.848 -18.129 111.207 1.00 56.97 217 LYS A CA 1
ATOM 1705 C C . LYS A 1 217 ? -73.676 -19.313 111.745 1.00 56.97 217 LYS A C 1
ATOM 1707 O O . LYS A 1 217 ? -74.899 -19.282 111.636 1.00 56.97 217 LYS A O 1
ATOM 1712 N N . LYS A 1 218 ? -73.022 -20.345 112.282 1.00 51.97 218 LYS A N 1
ATOM 1713 C CA . LYS A 1 218 ? -73.622 -21.419 113.089 1.00 51.97 218 LYS A CA 1
ATOM 1714 C C . LYS A 1 218 ? -73.158 -21.255 114.525 1.00 51.97 218 LYS A C 1
ATOM 1716 O O . LYS A 1 218 ? -73.973 -21.572 115.409 1.00 51.97 218 LYS A O 1
#

Foldseek 3Di:
DVVVVVVVVVVVVVVVVVVVVVVVVVCVCPDPVVVVVVVVVVVVVVVVVVVVVVVVVVVVVVVVVVVVVPCLVVFCQAQADSDPDAQVPDPSGGPPHADPVRHDRGHDPPGPHPNPVVVVVVVVVVVVVVVVVVVVVVVVVVVVVVVVVVVVVVVVVVVVVVVVVVVVVVVVVVVVVVVVVVVVVVVVVVVVVVVVVVVVVVVVVVVVVVVVVVVVVD

Organism: Callorhinchus milii (NCBI:txid7868)

pLDDT: mean 88.18, std 9.87, range [51.97, 98.31]